Protein 5EO3 (pdb70)

B-factor: mean 53.27, std 21.24, range [18.16, 144.81]

CATH classification: 3.30.1330.30

Solvent-accessible surface area: 11044 Å² total; per-residue (Å²): 91,38,38,4,123,10,0,8,41,0,24,119,25,73,134,136,46,83,72,45,8,22,107,15,26,140,83,0,28,108,0,8,123,52,123,4,2,45,11,0,0,0,0,41,80,33,32,113,198,110,126,74,52,114,42,82,23,57,145,4,15,70,32,0,112,144,35,73,12,59,22,92,96,0,38,42,148,77,10,1,0,97,19,0,32,134,36,76,0,1,0,0,10,0,102,122,64,13,109,144,123,75,36,41,36,7,125,10,0,30,64,0,71,145,25,59,162,137,46,81,72,47,7,26,106,14,23,136,89,0,40,140,0,11,141,50,118,3,4,45,12,0,0,0,2,43,93,48,66,195,129,132,72,40,139,48,74,18,75,141,7,15,70,34,0,114,146,32,85,13,61,26,102,88,4,35,19,45,52,0,0,0,61,20,0,67,120,13,84,3,1,0,0,9,0,101,124,61,38,114,225

Structure (mmCIF, N/CA/C/O backbone):
data_5EO3
#
_entry.id   5EO3
#
_cell.length_a   78.822
_cell.length_b   78.822
_cell.length_c   197.456
_cell.angle_alpha   90.000
_cell.angle_beta   90.000
_cell.angle_gamma   120.000
#
_symmetry.space_group_name_H-M   'P 65 2 2'
#
loop_
_entity.id
_entity.type
_entit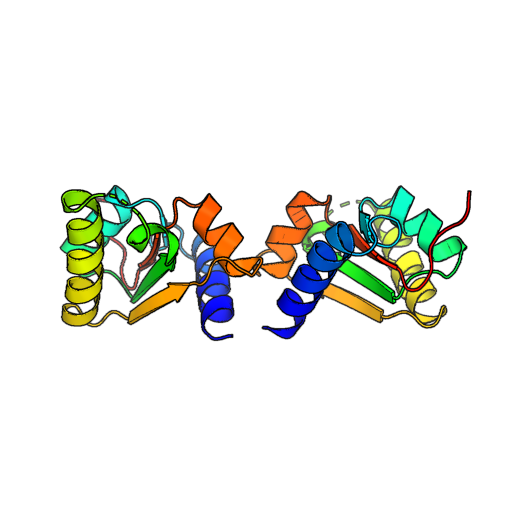y.pdbx_description
1 polymer 'Protein pelota homolog'
2 water water
#
loop_
_atom_site.group_PDB
_atom_site.id
_atom_site.type_symbol
_atom_site.label_atom_id
_atom_site.label_alt_id
_atom_site.label_comp_id
_atom_site.label_asym_id
_atom_site.label_entity_id
_atom_site.label_seq_id
_atom_site.pdbx_PDB_ins_code
_atom_site.Cartn_x
_atom_site.Cartn_y
_atom_site.Cartn_z
_atom_site.occupancy
_atom_site.B_iso_or_equiv
_atom_site.auth_seq_id
_atom_site.auth_comp_id
_atom_site.auth_asym_id
_atom_site.auth_atom_id
_atom_site.pdbx_PDB_model_num
ATOM 1 N N . ALA A 1 8 ? -44.000 11.587 -28.865 1.00 58.38 272 ALA A N 1
ATOM 2 C CA . ALA A 1 8 ? -44.429 12.902 -29.418 1.00 65.40 272 ALA A CA 1
ATOM 3 C C . ALA A 1 8 ? -44.002 14.033 -28.486 1.00 71.67 272 ALA A C 1
ATOM 4 O O . ALA A 1 8 ? -43.075 14.787 -28.813 1.00 57.77 272 ALA A O 1
ATOM 6 N N . GLY A 1 9 ? -44.731 14.173 -27.355 1.00 77.06 273 GLY A N 1
ATOM 7 C CA . GLY A 1 9 ? -44.266 14.913 -26.152 1.00 64.10 273 GLY A CA 1
ATOM 8 C C . GLY A 1 9 ? -43.065 14.241 -25.514 1.00 58.80 273 GLY A C 1
ATOM 9 O O . GLY A 1 9 ? -42.162 14.874 -24.975 1.00 51.94 273 GLY A O 1
ATOM 10 N N . GLU A 1 10 ? -43.086 12.926 -25.587 1.00 56.77 274 GLU A N 1
ATOM 11 C CA . GLU A 1 10 ? -42.031 12.096 -25.100 1.00 55.81 274 GLU A CA 1
ATOM 12 C C . GLU A 1 10 ? -40.720 12.456 -25.799 1.00 56.71 274 GLU A C 1
ATOM 13 O O . GLU A 1 10 ? -39.701 12.622 -25.144 1.00 53.52 274 GLU A O 1
ATOM 19 N N . VAL A 1 11 ? -40.752 12.597 -27.132 1.00 58.88 275 VAL A N 1
ATOM 20 C CA . VAL A 1 11 ? -39.509 12.794 -27.919 1.00 48.77 275 VAL A CA 1
ATOM 21 C C . VAL A 1 11 ? -39.070 14.272 -27.809 1.00 43.66 275 VAL A C 1
ATOM 22 O O . VAL A 1 11 ? -37.865 14.577 -27.753 1.00 37.00 275 VAL A O 1
ATOM 26 N N . LYS A 1 12 ? -40.033 15.170 -27.704 1.00 37.03 276 LYS A N 1
ATOM 27 C CA . LYS A 1 12 ? -39.722 16.544 -27.372 1.00 43.46 276 LYS A CA 1
ATOM 28 C C . LYS A 1 12 ? -38.989 16.648 -26.019 1.00 44.56 276 LYS A C 1
ATOM 29 O O . LYS A 1 12 ? -37.982 17.364 -25.916 1.00 41.59 276 LYS A O 1
ATOM 35 N N . ALA A 1 13 ? -39.425 15.893 -25.016 1.00 37.98 277 ALA A N 1
ATOM 36 C CA . ALA A 1 13 ? -38.805 15.999 -23.710 1.00 41.04 277 ALA A CA 1
ATOM 37 C C . ALA A 1 13 ? -37.404 15.459 -23.714 1.00 42.15 277 ALA A C 1
ATOM 38 O O . ALA A 1 13 ? -36.495 16.033 -23.135 1.00 42.83 277 ALA A O 1
ATOM 40 N N . LEU A 1 14 ? -37.220 14.340 -24.378 1.00 40.99 278 LEU A N 1
ATOM 41 C CA . LEU A 1 14 ? -35.910 13.706 -24.398 1.00 39.63 278 LEU A CA 1
ATOM 42 C C . LEU A 1 14 ? -34.944 14.542 -25.249 1.00 37.29 278 LEU A C 1
ATOM 43 O O . LEU A 1 14 ? -33.759 14.611 -24.947 1.00 38.32 278 LEU A O 1
ATOM 48 N N . ASP A 1 15 ? -35.463 15.196 -26.304 1.00 36.84 279 ASP A N 1
ATOM 49 C CA . ASP A 1 15 ? -34.647 16.139 -27.088 1.00 36.55 279 ASP A CA 1
ATOM 50 C C . ASP A 1 15 ? -34.156 17.223 -26.162 1.00 33.96 279 ASP A C 1
ATOM 51 O O . ASP A 1 15 ? -32.980 17.541 -26.138 1.00 32.81 279 ASP A O 1
ATOM 56 N N . ASP A 1 16 ? -35.078 17.766 -25.377 1.00 35.51 280 ASP A N 1
ATOM 57 C CA . ASP A 1 16 ? -34.767 18.842 -24.457 1.00 33.32 280 ASP A CA 1
ATOM 58 C C . ASP A 1 16 ? -33.765 18.407 -23.396 1.00 34.94 280 ASP A C 1
ATOM 59 O O . ASP A 1 16 ? -32.946 19.199 -22.938 1.00 32.52 280 ASP A O 1
ATOM 64 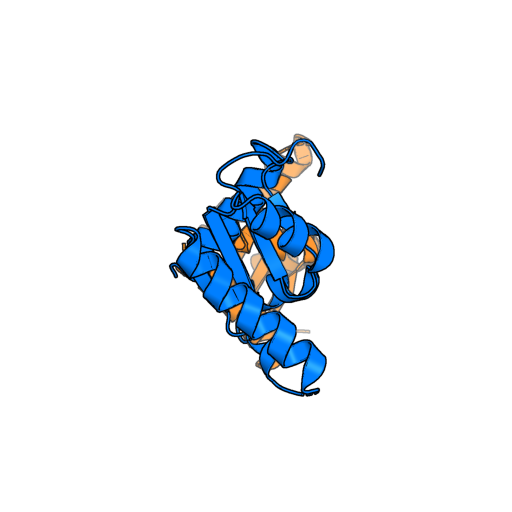N N . PHE A 1 17 ? -33.787 17.133 -23.047 1.00 32.82 281 PHE A N 1
ATOM 65 C CA . PHE A 1 17 ? -32.770 16.610 -22.120 1.00 33.03 281 PHE A CA 1
ATOM 66 C C . PHE A 1 17 ? -31.399 16.703 -22.727 1.00 29.39 281 PHE A C 1
ATOM 67 O O . PHE A 1 17 ? -30.492 17.124 -22.073 1.00 34.89 281 PHE A O 1
ATOM 75 N N . TYR A 1 18 ? -31.237 16.223 -23.959 1.00 34.47 282 TYR A N 1
ATOM 76 C CA . TYR A 1 18 ? -29.934 16.273 -24.635 1.00 33.57 282 TYR A CA 1
ATOM 77 C C . TYR A 1 18 ? -29.525 17.710 -24.891 1.00 32.56 282 TYR A C 1
ATOM 78 O O . TYR A 1 18 ? -28.364 18.067 -24.763 1.00 35.57 282 TYR A O 1
ATOM 87 N N . LYS A 1 19 ? -30.485 18.554 -25.215 1.00 31.23 283 LYS A N 1
ATOM 88 C CA . LYS A 1 19 ? -30.186 19.945 -25.331 1.00 32.67 283 LYS A CA 1
ATOM 89 C C . LYS A 1 19 ? -29.614 20.516 -24.019 1.00 32.65 283 LYS A C 1
ATOM 90 O O . LYS A 1 19 ? -28.667 21.315 -24.057 1.00 31.94 283 LYS A O 1
ATOM 96 N N . MET A 1 20 ? -30.179 20.092 -22.897 1.00 28.78 284 MET A N 1
ATOM 97 C CA . MET A 1 20 ? -29.789 20.629 -21.608 1.00 29.84 284 MET A CA 1
ATOM 98 C C . MET A 1 20 ? -28.379 20.224 -21.241 1.00 31.55 284 MET A C 1
ATOM 99 O O . MET A 1 20 ? -27.621 21.026 -20.653 1.00 30.98 284 MET A O 1
ATOM 104 N N . LEU A 1 21 ? -28.011 19.009 -21.615 1.00 33.16 285 LEU A N 1
ATOM 105 C CA . LEU A 1 21 ? -26.612 18.560 -21.477 1.00 34.08 285 LEU A CA 1
ATOM 106 C C . LEU A 1 21 ? -25.624 19.495 -22.167 1.00 34.07 285 LEU A C 1
ATOM 107 O O . LEU A 1 21 ? -24.495 19.649 -21.727 1.00 40.48 285 LEU A O 1
ATOM 112 N N . GLN A 1 22 ? -26.055 20.145 -23.225 1.00 33.47 286 GLN A N 1
ATOM 113 C CA . GLN A 1 22 ? -25.217 21.104 -23.884 1.00 37.26 286 GLN A CA 1
ATOM 114 C C . GLN A 1 22 ? -25.362 22.451 -23.215 1.00 33.76 286 GLN A C 1
ATOM 115 O O . GLN A 1 22 ? -24.356 23.070 -22.871 1.00 35.18 286 GLN A O 1
ATOM 121 N N . HIS A 1 23 ? -26.616 22.907 -23.063 1.00 28.13 287 HIS A N 1
ATOM 122 C CA . HIS A 1 23 ? -26.914 24.209 -22.514 1.00 30.22 287 HIS A CA 1
ATOM 123 C C . HIS A 1 23 ? -26.519 24.446 -21.023 1.00 31.48 287 HIS A C 1
ATOM 124 O O . HIS A 1 23 ? -25.932 25.445 -20.701 1.00 29.13 287 HIS A O 1
ATOM 131 N N . GLU A 1 24 ? -26.910 23.549 -20.137 1.00 30.57 288 GLU A N 1
ATOM 132 C CA . GLU A 1 24 ? -26.532 23.673 -18.765 1.00 29.02 288 GLU A CA 1
ATOM 133 C C . GLU A 1 24 ? -26.416 22.273 -18.180 1.00 28.36 288 GLU A C 1
ATOM 134 O O . GLU A 1 24 ? -27.375 21.716 -17.667 1.00 25.79 288 GLU A O 1
ATOM 140 N N . PRO A 1 25 ? -25.218 21.711 -18.230 1.00 30.30 289 PRO A N 1
ATOM 141 C CA . PRO A 1 25 ? -25.119 20.315 -17.849 1.00 30.18 289 PRO A CA 1
ATOM 142 C C . PRO A 1 25 ? -25.572 20.066 -16.405 1.00 28.28 289 PRO A C 1
ATOM 143 O O . PRO A 1 25 ? -26.079 19.017 -16.144 1.00 27.40 289 PRO A O 1
ATOM 147 N N . ASP A 1 26 ? -25.372 21.012 -15.485 1.00 29.09 290 ASP A N 1
ATOM 148 C CA . ASP A 1 26 ? -25.824 20.836 -14.099 1.00 29.09 290 ASP A CA 1
ATOM 149 C C . ASP A 1 26 ? -27.354 20.822 -13.939 1.00 29.92 290 ASP A C 1
ATOM 150 O O . ASP A 1 26 ? -27.838 20.693 -12.836 1.00 28.13 290 ASP A O 1
ATOM 155 N N . ARG A 1 27 ? -28.114 20.936 -15.042 1.00 29.55 291 ARG A N 1
ATOM 156 C CA . ARG A 1 27 ? -29.532 20.747 -14.959 1.00 29.05 291 ARG A CA 1
ATOM 157 C C . ARG A 1 27 ? -30.003 19.552 -15.764 1.00 32.76 291 ARG A C 1
ATOM 158 O O . ARG A 1 27 ? -31.169 19.462 -16.111 1.00 37.18 291 ARG A O 1
ATOM 166 N N . ALA A 1 28 ? -29.123 18.612 -16.036 1.00 33.43 292 ALA A N 1
ATOM 167 C CA . ALA A 1 28 ? -29.535 17.365 -16.674 1.00 33.73 292 ALA A CA 1
ATOM 168 C C . ALA A 1 28 ? -28.847 16.195 -16.012 1.00 32.51 292 ALA A C 1
ATOM 169 O O . ALA A 1 28 ? -27.658 16.096 -16.040 1.00 31.67 292 ALA A O 1
ATOM 171 N N . PHE A 1 29 ? -29.603 15.355 -15.349 1.00 34.96 293 PHE A N 1
ATOM 172 C CA . PHE A 1 29 ? -29.044 14.297 -14.553 1.00 36.67 293 PHE A CA 1
ATOM 173 C C . PHE A 1 29 ? -29.662 12.984 -15.048 1.00 34.32 293 PHE A C 1
ATOM 174 O O . PHE A 1 29 ? -30.798 12.963 -15.528 1.00 29.34 293 PHE A O 1
ATOM 182 N N . TYR A 1 30 ? -28.940 11.889 -14.906 1.00 35.57 294 TYR A N 1
ATOM 183 C CA . TYR A 1 30 ? -29.541 10.559 -15.061 1.00 40.05 294 TYR A CA 1
ATOM 184 C C . TYR A 1 30 ? -28.946 9.578 -14.093 1.00 39.73 294 TYR A C 1
ATOM 185 O O . TYR A 1 30 ? -27.893 9.801 -13.543 1.00 37.14 294 TYR A O 1
ATOM 194 N N . GLY A 1 31 ? -29.642 8.479 -13.872 1.00 42.78 295 GLY A N 1
ATOM 195 C CA . GLY A 1 31 ? -29.317 7.634 -12.719 1.00 43.23 295 GLY A CA 1
ATOM 196 C C . GLY A 1 31 ? -30.234 7.943 -11.581 1.00 44.01 295 GLY A C 1
ATOM 197 O O . GLY A 1 31 ? -30.575 9.117 -11.362 1.00 47.62 295 GLY A O 1
ATOM 198 N N . LEU A 1 32 ? -30.696 6.904 -10.890 1.00 45.51 296 LEU A N 1
ATOM 199 C CA . LEU A 1 32 ? -31.697 7.078 -9.817 1.00 48.49 296 LEU A CA 1
ATOM 200 C C . LEU A 1 32 ? -31.178 7.874 -8.605 1.00 48.16 296 LEU A C 1
ATOM 201 O O . LEU A 1 32 ? -31.911 8.645 -8.016 1.00 56.14 296 LEU A O 1
ATOM 206 N N . LYS A 1 33 ? -29.935 7.670 -8.216 1.00 49.36 297 LYS A N 1
ATOM 207 C CA . LYS A 1 33 ? -29.369 8.407 -7.084 1.00 53.31 297 LYS A CA 1
ATOM 208 C C . LYS A 1 33 ? -29.265 9.888 -7.365 1.00 50.32 297 LYS A C 1
ATOM 209 O O . LYS A 1 33 ? -29.534 10.671 -6.470 1.00 44.30 297 LYS A O 1
ATOM 215 N N . GLN A 1 34 ? -28.837 10.265 -8.577 1.00 46.48 298 GLN A N 1
ATOM 216 C CA . GLN A 1 34 ? -28.743 11.666 -8.951 1.00 46.42 298 GLN A CA 1
ATOM 217 C C . GLN A 1 34 ? -30.107 12.286 -9.020 1.00 40.66 298 GLN A C 1
ATOM 218 O O . GLN A 1 34 ? -30.346 13.381 -8.516 1.00 45.25 298 GLN A O 1
ATOM 224 N N . VAL A 1 35 ? -31.027 11.563 -9.606 1.00 35.80 299 VAL A N 1
ATOM 225 C CA . VAL A 1 35 ? -32.357 12.090 -9.796 1.00 36.90 299 VAL A CA 1
ATOM 226 C C . VAL A 1 35 ? -33.084 12.195 -8.463 1.00 39.47 299 VAL A C 1
ATOM 227 O O . VAL A 1 35 ? -33.939 13.062 -8.261 1.00 39.80 299 VAL A O 1
ATOM 231 N N . GLU A 1 36 ? -32.752 11.318 -7.539 1.00 45.01 300 GLU A N 1
ATOM 232 C CA . GLU A 1 36 ? -33.387 11.391 -6.226 1.00 44.18 300 GLU A CA 1
ATOM 233 C C . GLU A 1 36 ? -32.857 12.532 -5.432 1.00 35.67 300 GLU A C 1
ATOM 234 O O . GLU A 1 36 ? -33.583 13.247 -4.791 1.00 37.24 300 GLU A O 1
ATOM 240 N N . LYS A 1 37 ? -31.576 12.764 -5.529 1.00 35.28 301 LYS A N 1
ATOM 241 C CA . LYS A 1 37 ? -31.012 13.940 -4.911 1.00 42.16 301 LYS A CA 1
ATOM 242 C C . LYS A 1 37 ? -31.618 15.258 -5.450 1.00 44.24 301 LYS A C 1
ATOM 243 O O . LYS A 1 37 ? -31.840 16.193 -4.702 1.00 47.32 301 LYS A O 1
ATOM 249 N N . ALA A 1 38 ? -31.838 15.335 -6.763 1.00 38.59 302 ALA A N 1
ATOM 250 C CA . ALA A 1 38 ? -32.446 16.481 -7.350 1.00 35.18 302 ALA A CA 1
ATOM 251 C C . ALA A 1 38 ? -33.900 16.666 -6.879 1.00 34.92 302 ALA A C 1
ATOM 252 O O . ALA A 1 38 ? -34.343 17.798 -6.662 1.00 34.40 302 ALA A O 1
ATOM 254 N N . ASN A 1 39 ? -34.642 15.584 -6.739 1.00 31.00 303 ASN A N 1
ATOM 255 C CA . ASN A 1 39 ? -35.984 15.715 -6.218 1.00 39.30 303 ASN A CA 1
ATOM 256 C C . ASN A 1 39 ? -36.044 16.136 -4.713 1.00 41.54 303 ASN A C 1
ATOM 257 O O . ASN A 1 39 ? -36.935 16.864 -4.300 1.00 41.20 303 ASN A O 1
ATOM 262 N N . GLU A 1 40 ? -35.093 15.685 -3.924 1.00 43.82 304 GLU A N 1
ATOM 263 C CA . GLU A 1 40 ? -34.980 16.127 -2.540 1.00 46.21 304 GLU A CA 1
ATOM 264 C C . GLU A 1 40 ? -34.831 17.622 -2.486 1.00 36.80 304 GLU A C 1
ATOM 265 O O . GLU A 1 40 ? -35.414 18.283 -1.647 1.00 34.66 304 GLU A O 1
ATOM 271 N N . ALA A 1 41 ? -34.110 18.188 -3.438 1.00 34.07 305 ALA A N 1
ATOM 272 C CA . ALA A 1 41 ? -34.020 19.645 -3.509 1.00 34.40 305 ALA A CA 1
ATOM 273 C C . ALA A 1 41 ? -35.238 20.283 -4.180 1.00 34.64 305 ALA A C 1
ATOM 274 O O . ALA A 1 41 ? -35.238 21.493 -4.389 1.00 33.77 305 ALA A O 1
ATOM 276 N N . MET A 1 42 ? -36.228 19.471 -4.559 1.00 34.57 306 MET A N 1
ATOM 277 C CA . MET A 1 42 ? -37.365 19.969 -5.283 1.00 38.54 306 MET A CA 1
ATOM 278 C C . MET A 1 42 ? -36.966 20.693 -6.604 1.00 32.98 306 MET A C 1
ATOM 279 O O . MET A 1 42 ? -37.629 21.601 -7.040 1.00 30.70 306 MET A O 1
ATOM 284 N N . ALA A 1 43 ? -35.882 20.269 -7.231 1.00 30.54 307 ALA A N 1
ATOM 285 C CA . ALA A 1 43 ? -35.315 21.008 -8.351 1.00 32.49 307 ALA A CA 1
ATOM 286 C C . ALA A 1 43 ? -35.809 20.566 -9.754 1.00 31.03 307 ALA A C 1
ATOM 287 O O . ALA A 1 43 ? -35.442 21.172 -10.750 1.00 39.00 307 ALA A O 1
ATOM 289 N N . ILE A 1 44 ? -36.649 19.557 -9.813 1.00 30.43 308 ILE A N 1
ATOM 290 C CA . ILE A 1 44 ? -36.982 18.878 -11.054 1.00 31.29 308 ILE A CA 1
ATOM 291 C C . ILE A 1 44 ? -38.015 19.585 -11.919 1.00 29.90 308 ILE A C 1
ATOM 292 O O . ILE A 1 44 ? -39.056 19.965 -11.466 1.00 30.19 308 ILE A O 1
ATOM 297 N N . ASP A 1 45 ? -37.709 19.699 -13.195 1.00 31.72 309 ASP A N 1
ATOM 298 C CA . ASP A 1 45 ? -38.641 20.226 -14.193 1.00 31.05 309 ASP A CA 1
ATOM 299 C C . ASP A 1 45 ? -39.425 19.057 -14.763 1.00 30.60 309 ASP A C 1
ATOM 300 O O . ASP A 1 45 ? -40.624 18.971 -14.596 1.00 31.65 309 ASP A O 1
ATOM 305 N N . THR A 1 46 ? -38.717 18.099 -15.338 1.00 32.44 310 THR A N 1
ATOM 306 C CA . THR A 1 46 ? -39.335 16.883 -15.833 1.00 32.02 310 THR A CA 1
ATOM 307 C C . THR A 1 46 ? -38.581 15.640 -15.465 1.00 31.41 310 THR A C 1
ATOM 308 O O . THR A 1 46 ? -37.367 15.568 -15.617 1.00 32.18 310 THR A O 1
ATOM 312 N N . LEU A 1 47 ? -39.329 14.640 -15.036 1.00 31.68 311 LEU A N 1
ATOM 313 C CA . LEU A 1 47 ? -38.773 13.347 -14.783 1.00 35.61 311 LEU A CA 1
ATOM 314 C C . LEU A 1 47 ? -39.061 12.474 -15.967 1.00 35.52 311 LEU A C 1
ATOM 315 O O . LEU A 1 47 ? -40.171 12.502 -16.508 1.00 35.51 311 LEU A O 1
ATOM 320 N N . LEU A 1 48 ? -38.049 11.737 -16.389 1.00 36.89 312 LEU A N 1
ATOM 321 C CA . LEU A 1 48 ? -38.163 10.929 -17.572 1.00 37.39 312 LEU A CA 1
ATOM 322 C C . LEU A 1 48 ? -37.889 9.540 -17.125 1.00 38.83 312 LEU A C 1
ATOM 323 O O . LEU A 1 48 ? -36.782 9.244 -16.684 1.00 36.92 312 LEU A O 1
ATOM 328 N N . ILE A 1 49 ? -38.903 8.689 -17.201 1.00 40.35 313 ILE A N 1
ATOM 329 C CA . ILE A 1 49 ? -38.766 7.350 -16.675 1.00 45.56 313 ILE A CA 1
ATOM 330 C C . ILE A 1 49 ? -39.285 6.283 -17.631 1.00 43.92 313 ILE A C 1
ATOM 331 O O . ILE A 1 49 ? -40.355 6.435 -18.239 1.00 41.27 313 ILE A O 1
ATOM 336 N N . SER A 1 50 ? -38.515 5.208 -17.803 1.00 45.48 314 SER A N 1
ATOM 337 C CA . SER A 1 50 ? -38.916 4.079 -18.672 1.00 47.66 314 SER A CA 1
ATOM 338 C C . SER A 1 50 ? -39.934 3.234 -17.950 1.00 47.90 314 SER A C 1
ATOM 339 O O . SER A 1 50 ? -39.742 2.982 -16.769 1.00 47.14 314 SER A O 1
ATOM 342 N N . ASP A 1 51 ? -41.024 2.811 -18.610 1.00 54.97 315 ASP A N 1
ATOM 343 C CA . ASP A 1 51 ? -41.994 1.892 -17.942 1.00 57.87 315 ASP A CA 1
ATOM 344 C C . ASP A 1 51 ? -41.462 0.510 -17.688 1.00 57.55 315 ASP A C 1
ATOM 345 O O . ASP A 1 51 ? -42.057 -0.186 -16.898 1.00 61.91 315 ASP A O 1
ATOM 350 N N . GLU A 1 52 ? -40.333 0.133 -18.302 1.00 59.79 316 GLU A N 1
ATOM 351 C CA . GLU A 1 52 ? -39.599 -1.092 -17.913 1.00 65.12 316 GLU A CA 1
ATOM 352 C C . GLU A 1 52 ? -39.307 -1.121 -16.397 1.00 68.15 316 GLU A C 1
ATOM 353 O O . GLU A 1 52 ? -39.346 -2.167 -15.769 1.00 72.41 316 GLU A O 1
ATOM 359 N N . LEU A 1 53 ? -39.040 0.033 -15.800 1.00 73.16 317 LEU A N 1
ATOM 360 C CA . LEU A 1 53 ? -38.606 0.048 -14.414 1.00 75.02 317 LEU A CA 1
ATOM 361 C C . LEU A 1 53 ? -39.741 -0.327 -13.464 1.00 72.42 317 LEU A C 1
ATOM 362 O O . LEU A 1 53 ? -39.494 -0.630 -12.308 1.00 75.46 317 LEU A O 1
ATOM 367 N N . PHE A 1 54 ? -40.978 -0.302 -13.940 1.00 74.12 318 PHE A N 1
ATOM 368 C CA . PHE A 1 54 ? -42.103 -0.772 -13.134 1.00 82.07 318 PHE A CA 1
ATOM 369 C C . PHE A 1 54 ? -42.493 -2.224 -13.426 1.00 88.39 318 PHE A C 1
ATOM 370 O O . PHE A 1 54 ? -43.445 -2.743 -12.837 1.00 87.14 318 PHE A O 1
ATOM 378 N N . ARG A 1 55 ? -41.786 -2.883 -14.331 1.00 95.32 319 ARG A N 1
ATOM 379 C CA . ARG A 1 55 ? -42.353 -4.097 -14.903 1.00 100.82 319 ARG A CA 1
ATOM 380 C C . ARG A 1 55 ? -42.174 -5.294 -14.002 1.00 106.64 319 ARG A C 1
ATOM 381 O O . ARG A 1 55 ? -43.158 -5.947 -13.646 1.00 119.75 319 ARG A O 1
ATOM 389 N N . HIS A 1 56 ? -40.932 -5.596 -13.642 1.00 104.45 320 HIS A N 1
ATOM 390 C CA . HIS A 1 56 ? -40.671 -6.804 -12.868 1.00 108.76 320 HIS A CA 1
ATOM 391 C C . HIS A 1 56 ? -39.479 -6.614 -11.973 1.00 93.01 320 HIS A C 1
ATOM 392 O O . HIS A 1 56 ? -38.714 -7.536 -11.793 1.00 87.41 320 HIS A O 1
ATOM 399 N N . ASP A 1 58 ? -39.856 -6.474 -8.311 1.00 82.41 322 ASP A N 1
ATOM 400 C CA . ASP A 1 58 ? -39.218 -6.314 -7.015 1.00 87.65 322 ASP A CA 1
ATOM 401 C C . ASP A 1 58 ? -39.880 -5.164 -6.260 1.00 89.34 322 ASP A C 1
ATOM 402 O O . ASP A 1 58 ? -39.776 -4.008 -6.658 1.00 103.75 322 ASP A O 1
ATOM 407 N N . VAL A 1 59 ? -40.535 -5.499 -5.159 1.00 80.31 323 VAL A N 1
ATOM 408 C CA . VAL A 1 59 ? -41.440 -4.576 -4.520 1.00 80.33 323 VAL A CA 1
ATOM 409 C C . VAL A 1 59 ? -40.745 -3.314 -4.016 1.00 81.23 323 VAL A C 1
ATOM 410 O O . VAL A 1 59 ? -41.220 -2.206 -4.260 1.00 83.03 323 VAL A O 1
ATOM 414 N N . ALA A 1 60 ? -39.626 -3.479 -3.321 1.00 73.76 324 ALA A N 1
ATOM 415 C CA . ALA A 1 60 ? -38.916 -2.334 -2.745 1.00 73.11 324 ALA A CA 1
ATOM 416 C C . ALA A 1 60 ? -38.505 -1.331 -3.808 1.00 71.72 324 ALA A C 1
ATOM 417 O O . ALA A 1 60 ? -38.756 -0.132 -3.697 1.00 67.57 324 ALA A O 1
ATOM 419 N N . THR A 1 61 ? -37.855 -1.850 -4.836 1.00 73.06 325 THR A N 1
ATOM 420 C CA . THR A 1 61 ? -37.356 -1.005 -5.898 1.00 77.86 325 THR A CA 1
ATOM 421 C C . THR A 1 61 ? -38.529 -0.326 -6.668 1.00 70.41 325 THR A C 1
ATOM 422 O O . THR A 1 61 ? -38.470 0.872 -6.995 1.00 76.01 325 THR A O 1
ATOM 426 N N . ARG A 1 62 ? -39.600 -1.074 -6.898 1.00 60.00 326 ARG A N 1
ATOM 427 C CA . ARG A 1 62 ? -40.741 -0.531 -7.596 1.00 60.27 326 ARG A CA 1
ATOM 428 C C . ARG A 1 62 ? -41.392 0.580 -6.759 1.00 66.20 326 ARG A C 1
ATOM 429 O O . ARG A 1 62 ? -41.873 1.595 -7.278 1.00 75.66 326 ARG A O 1
ATOM 437 N N . SER A 1 63 ? -41.400 0.390 -5.453 1.00 63.90 327 SER A N 1
ATOM 438 C CA . SER A 1 63 ? -41.977 1.362 -4.550 1.00 57.65 327 SER A CA 1
ATOM 439 C C . SER A 1 63 ? -41.164 2.647 -4.585 1.00 48.71 327 SER A C 1
ATOM 440 O O . SER A 1 63 ? -41.721 3.746 -4.486 1.00 49.94 327 SER A O 1
ATOM 443 N N . ARG A 1 64 ? -39.849 2.486 -4.677 1.00 43.38 328 ARG A N 1
ATOM 444 C CA . ARG A 1 64 ? -38.938 3.631 -4.725 1.00 52.20 328 ARG A CA 1
ATOM 445 C C . ARG A 1 64 ? -39.283 4.445 -5.965 1.00 55.50 328 ARG A C 1
ATOM 446 O O . ARG A 1 64 ? -39.349 5.652 -5.884 1.00 53.13 328 ARG A O 1
ATOM 454 N N . TYR A 1 65 ? -39.516 3.760 -7.095 1.00 53.73 329 TYR A N 1
ATOM 455 C CA . TYR A 1 65 ? -39.881 4.427 -8.313 1.00 52.95 329 TYR A CA 1
ATOM 456 C C . TYR A 1 65 ? -41.234 5.123 -8.218 1.00 55.55 329 TYR A C 1
ATOM 457 O O . TYR A 1 65 ? -41.386 6.243 -8.737 1.00 49.56 329 TYR A O 1
ATOM 466 N N . VAL A 1 66 ? -42.211 4.515 -7.549 1.00 50.72 330 VAL A N 1
ATOM 467 C CA . VAL A 1 66 ? -43.546 5.125 -7.439 1.00 46.73 330 VAL A CA 1
ATOM 468 C C . VAL A 1 66 ? -43.553 6.315 -6.491 1.00 50.86 330 VAL A C 1
ATOM 469 O O . VAL A 1 66 ? -44.279 7.293 -6.695 1.00 63.00 330 VAL A O 1
ATOM 473 N N . ARG A 1 67 ? -42.755 6.250 -5.443 1.00 50.58 331 ARG A N 1
ATOM 474 C CA . ARG A 1 67 ? -42.629 7.387 -4.528 1.00 54.78 331 ARG A CA 1
ATOM 475 C C . ARG A 1 67 ? -42.059 8.586 -5.254 1.00 51.57 331 ARG A C 1
ATOM 476 O O . ARG A 1 67 ? -42.570 9.704 -5.125 1.00 50.31 331 ARG A O 1
ATOM 484 N N . LEU A 1 68 ? -41.009 8.324 -6.034 1.00 44.45 332 LEU A N 1
ATOM 485 C CA . LEU A 1 68 ? -40.362 9.333 -6.842 1.00 44.69 332 LEU A CA 1
ATOM 486 C C . LEU A 1 68 ? -41.358 10.002 -7.808 1.00 46.74 332 LEU A C 1
ATOM 487 O O . LEU A 1 68 ? -41.438 11.230 -7.879 1.00 42.14 332 LEU A O 1
ATOM 492 N N . VAL A 1 69 ? -42.161 9.197 -8.493 1.00 44.21 333 VAL A N 1
ATOM 493 C CA . VAL A 1 69 ? -43.141 9.748 -9.422 1.00 45.13 333 VAL A CA 1
ATOM 494 C C . VAL A 1 69 ? -44.127 10.660 -8.725 1.00 48.85 333 VAL A C 1
ATOM 495 O O . VAL A 1 69 ? -44.417 11.769 -9.211 1.00 53.42 333 VAL A O 1
ATOM 499 N N . ASP A 1 70 ? -44.665 10.206 -7.595 1.00 49.84 334 ASP A N 1
ATOM 500 C CA . ASP A 1 70 ? -45.655 11.024 -6.855 1.00 50.33 334 ASP A CA 1
ATOM 501 C C . ASP A 1 70 ? -45.014 12.252 -6.271 1.00 41.35 334 ASP A C 1
ATOM 502 O O . ASP A 1 70 ? -45.604 13.317 -6.268 1.00 40.29 334 ASP A O 1
ATOM 507 N N . SER A 1 71 ? -43.805 12.095 -5.761 1.00 41.17 335 SER A N 1
ATOM 508 C CA . SER A 1 71 ? -43.124 13.189 -5.106 1.00 43.77 335 SER A CA 1
ATOM 509 C C . SER A 1 71 ? -42.782 14.309 -6.109 1.00 45.70 335 SER A C 1
ATOM 510 O O . SER A 1 71 ? -42.977 15.492 -5.824 1.00 40.31 335 SER A O 1
ATOM 513 N N . VAL A 1 72 ? -42.336 13.920 -7.297 1.00 40.80 336 VAL A N 1
ATOM 514 C CA . VAL A 1 72 ? -42.067 14.888 -8.344 1.00 39.42 336 VAL A CA 1
ATOM 515 C C . VAL A 1 72 ? -43.305 15.690 -8.700 1.00 40.69 336 VAL A C 1
ATOM 516 O O . VAL A 1 72 ? -43.200 16.866 -9.002 1.00 47.63 336 VAL A O 1
ATOM 520 N N . LYS A 1 73 ? -44.479 15.072 -8.710 1.00 47.91 337 LYS A N 1
ATOM 521 C CA . LYS A 1 73 ? -45.697 15.832 -9.001 1.00 49.86 337 LYS A CA 1
ATOM 522 C C . LYS A 1 73 ? -46.044 16.775 -7.870 1.00 49.33 337 LYS A C 1
ATOM 523 O O . LYS A 1 73 ? -46.499 17.886 -8.100 1.00 53.58 337 LYS A O 1
ATOM 529 N N . GLU A 1 74 ? -45.790 16.326 -6.646 1.00 54.05 338 GLU A N 1
ATOM 530 C CA . GLU A 1 74 ? -46.023 17.127 -5.451 1.00 56.54 338 GLU A CA 1
ATOM 531 C C . GLU A 1 74 ? -45.116 18.357 -5.459 1.00 50.90 338 GLU A C 1
ATOM 532 O O . GLU A 1 74 ? -45.472 19.378 -4.919 1.00 54.00 338 GLU A O 1
ATOM 538 N N . ASN A 1 75 ? -43.923 18.213 -6.036 1.00 46.16 339 ASN A N 1
ATOM 539 C CA . ASN A 1 75 ? -42.956 19.307 -6.199 1.00 44.68 339 ASN A CA 1
ATOM 540 C C . ASN A 1 75 ? -43.054 20.182 -7.490 1.00 43.92 339 ASN A C 1
ATOM 541 O O . ASN A 1 75 ? -42.083 20.817 -7.900 1.00 42.04 339 ASN A O 1
ATOM 546 N N . ALA A 1 76 ? -44.224 20.185 -8.115 1.00 42.55 340 ALA A N 1
ATOM 547 C CA . ALA A 1 76 ? -44.537 20.956 -9.327 1.00 40.79 340 ALA A CA 1
ATOM 548 C C . ALA A 1 76 ? -43.637 20.568 -10.515 1.00 40.49 340 ALA A C 1
ATOM 549 O O . ALA A 1 76 ? -43.097 21.421 -11.200 1.00 32.71 340 ALA A O 1
ATOM 551 N N . GLY A 1 77 ? -43.432 19.260 -10.645 1.00 37.11 341 GLY A N 1
ATOM 552 C CA . GLY A 1 77 ? -42.702 18.693 -11.705 1.00 35.54 341 GLY A CA 1
ATOM 553 C C . GLY A 1 77 ? -43.657 17.898 -12.556 1.00 40.75 341 GLY A C 1
ATOM 554 O O . GLY A 1 77 ? -44.813 17.695 -12.200 1.00 45.94 341 GLY A O 1
ATOM 555 N N . THR A 1 78 ? -43.167 17.468 -13.698 1.00 39.65 342 THR A N 1
ATOM 556 C CA . THR A 1 78 ? -43.948 16.688 -14.600 1.00 38.63 342 THR A CA 1
ATOM 557 C C . THR A 1 78 ? -43.230 15.382 -14.782 1.00 36.90 342 THR A C 1
ATOM 558 O O . THR A 1 78 ? -42.007 15.351 -14.813 1.00 33.01 342 THR A O 1
ATOM 562 N N . VAL A 1 79 ? -43.999 14.308 -14.894 1.00 38.95 343 VAL A N 1
ATOM 563 C CA . VAL A 1 79 ? -43.432 12.979 -15.129 1.00 41.07 343 VAL A CA 1
ATOM 564 C C . VAL A 1 79 ? -43.877 12.460 -16.468 1.00 41.52 343 VAL A C 1
ATOM 565 O O . VAL A 1 79 ? -45.033 12.596 -16.826 1.00 44.43 343 VAL A O 1
ATOM 569 N N . ARG A 1 80 ? -42.940 11.924 -17.224 1.00 39.02 344 ARG A N 1
ATOM 570 C CA . ARG A 1 80 ? -43.231 11.339 -18.509 1.00 41.47 344 ARG A CA 1
ATOM 571 C C . ARG A 1 80 ? -42.720 9.903 -18.520 1.00 46.88 344 ARG A C 1
ATOM 572 O O . ARG A 1 80 ? -41.517 9.636 -18.239 1.00 41.89 344 ARG A O 1
ATOM 580 N N . ILE A 1 81 ? -43.659 8.996 -18.794 1.00 49.50 345 ILE A N 1
ATOM 581 C CA . ILE A 1 81 ? -43.405 7.571 -18.728 1.00 52.14 345 ILE A CA 1
ATOM 582 C C . ILE A 1 81 ? -43.277 7.056 -20.138 1.00 50.55 345 ILE A C 1
ATOM 583 O O . ILE A 1 81 ? -44.144 7.262 -20.997 1.00 62.43 345 ILE A O 1
ATOM 588 N N . PHE A 1 82 ? -42.160 6.422 -20.392 1.00 46.73 346 PHE A N 1
ATOM 589 C CA . PHE A 1 82 ? -41.793 6.101 -21.752 1.00 53.61 346 PHE A CA 1
ATOM 590 C C . PHE A 1 82 ? -42.026 4.617 -21.976 1.00 53.29 346 PHE A C 1
ATOM 591 O O . PHE A 1 82 ? -41.588 3.784 -21.182 1.00 52.59 346 PHE A O 1
ATOM 599 N N . SER A 1 83 ? -42.691 4.302 -23.066 1.00 58.52 347 SER A N 1
ATOM 600 C CA . SER A 1 83 ? -42.703 2.941 -23.586 1.00 64.00 347 SER A CA 1
ATOM 601 C C . SER A 1 83 ? -41.260 2.639 -24.004 1.00 61.52 347 SER A C 1
ATOM 602 O O . SER A 1 83 ? -40.459 3.546 -24.173 1.00 64.83 347 SER A O 1
ATOM 605 N N . SER A 1 84 ? -40.937 1.378 -24.217 1.00 66.50 348 SER A N 1
ATOM 606 C CA . SER A 1 84 ? -39.621 1.029 -24.710 1.00 75.42 348 SER A CA 1
ATOM 607 C C . SER A 1 84 ? -39.735 0.416 -26.098 1.00 71.79 348 SER A C 1
ATOM 608 O O . SER A 1 84 ? -38.830 -0.249 -26.522 1.00 65.10 348 SER A O 1
ATOM 611 N N . LEU A 1 85 ? -40.784 0.735 -26.852 1.00 69.83 349 LEU A N 1
ATOM 612 C CA . LEU A 1 85 ? -40.939 0.168 -28.181 1.00 84.55 349 LEU A CA 1
ATOM 613 C C . LEU A 1 85 ? -40.585 1.177 -29.299 1.00 87.05 349 LEU A C 1
ATOM 614 O O . LEU A 1 85 ? -40.951 0.975 -30.461 1.00 82.99 349 LEU A O 1
ATOM 619 N N . HIS A 1 86 ? -39.903 2.267 -28.939 1.00 81.58 350 HIS A N 1
ATOM 620 C CA . HIS A 1 86 ? -39.265 3.149 -29.918 1.00 73.24 350 HIS A CA 1
ATOM 621 C C . HIS A 1 86 ? -37.810 3.441 -29.569 1.00 64.03 350 HIS A C 1
ATOM 622 O O . HIS A 1 86 ? -37.320 3.056 -28.489 1.00 60.90 350 HIS A O 1
ATOM 629 N N . VAL A 1 87 ? -37.125 4.138 -30.478 1.00 51.97 351 VAL A N 1
ATOM 630 C CA . VAL A 1 87 ? -35.746 4.536 -30.231 1.00 50.47 351 VAL A CA 1
ATOM 631 C C . VAL A 1 87 ? -35.656 5.460 -28.988 1.00 42.20 351 VAL A C 1
ATOM 632 O O . VAL A 1 87 ? -34.680 5.355 -28.224 1.00 38.92 351 VAL A O 1
ATOM 636 N N . SER A 1 88 ? -36.669 6.307 -28.785 1.00 39.40 352 SER A N 1
ATOM 637 C CA . SER A 1 88 ? -36.707 7.248 -27.661 1.00 45.47 352 SER A CA 1
ATOM 638 C C . SER A 1 88 ? -36.611 6.525 -26.339 1.00 44.32 352 SER A C 1
ATOM 639 O O . SER A 1 88 ? -35.706 6.759 -25.551 1.00 45.35 352 SER A O 1
ATOM 642 N N . GLY A 1 89 ? -37.526 5.604 -26.117 1.00 50.33 353 GLY A N 1
ATOM 643 C CA . GLY A 1 89 ? -37.475 4.781 -24.903 1.00 50.75 353 GLY A CA 1
ATOM 644 C C . GLY A 1 89 ? -36.256 3.879 -24.789 1.00 46.96 353 GLY A C 1
ATOM 645 O O . GLY A 1 89 ? -35.716 3.640 -23.699 1.00 51.57 353 GLY A O 1
ATOM 646 N N . GLU A 1 90 ? -35.799 3.372 -25.911 1.00 45.30 354 GLU A N 1
ATOM 647 C CA . GLU A 1 90 ? -34.604 2.559 -25.877 1.00 52.35 354 GLU A CA 1
ATOM 648 C C . GLU A 1 90 ? -33.427 3.368 -25.380 1.00 46.58 354 GLU A C 1
ATOM 649 O O . GLU A 1 90 ? -32.561 2.869 -24.677 1.00 50.15 354 GLU A O 1
ATOM 655 N N . GLN A 1 91 ? -33.360 4.617 -25.824 1.00 44.55 355 GLN A N 1
ATOM 656 C CA . GLN A 1 91 ? -32.265 5.525 -25.428 1.00 42.53 355 GLN A CA 1
ATOM 657 C C . GLN A 1 91 ? -32.313 5.905 -23.948 1.00 41.54 355 GLN A C 1
ATOM 658 O O . GLN A 1 91 ? -31.300 5.864 -23.258 1.00 38.27 355 GLN A O 1
ATOM 664 N N . LEU A 1 92 ? -33.498 6.222 -23.455 1.00 38.45 356 LEU A N 1
ATOM 665 C CA . LEU A 1 92 ? -33.663 6.480 -22.038 1.00 40.98 356 LEU A CA 1
ATOM 666 C C . LEU A 1 92 ? -33.187 5.276 -21.285 1.00 48.05 356 LEU A C 1
ATOM 667 O O . LEU A 1 92 ? -32.564 5.416 -20.221 1.00 45.79 356 LEU A O 1
ATOM 672 N N . SER A 1 93 ? -33.503 4.086 -21.820 1.00 47.97 357 SER A N 1
ATOM 673 C CA . SER A 1 93 ? -33.078 2.842 -21.156 1.00 51.50 357 SER A CA 1
ATOM 674 C C . SER A 1 93 ? -31.615 2.650 -21.097 1.00 46.85 357 SER A C 1
ATOM 675 O O . SER A 1 93 ? -31.138 1.973 -20.228 1.00 52.55 357 SER A O 1
ATOM 678 N N . GLN A 1 94 ? -30.899 3.257 -22.018 1.00 54.01 358 GLN A N 1
ATOM 679 C CA . GLN A 1 94 ? -29.452 3.205 -22.000 1.00 59.63 358 GLN A CA 1
ATOM 680 C C . GLN A 1 94 ? -28.933 4.169 -20.969 1.00 53.25 358 GLN A C 1
ATOM 681 O O . GLN A 1 94 ? -27.767 4.110 -20.640 1.00 53.47 358 GLN A O 1
ATOM 687 N N . LEU A 1 95 ? -29.770 5.092 -20.484 1.00 49.80 359 LEU A N 1
ATOM 688 C CA . LEU A 1 95 ? -29.315 6.025 -19.461 1.00 53.45 359 LEU A CA 1
ATOM 689 C C . LEU A 1 95 ? -29.786 5.568 -18.088 1.00 45.35 359 LEU A C 1
ATOM 690 O O . LEU A 1 95 ? -29.982 6.381 -17.189 1.00 50.09 359 LEU A O 1
ATOM 695 N N . THR A 1 96 ? -30.011 4.268 -17.973 1.00 39.27 360 THR A N 1
ATOM 696 C CA . THR A 1 96 ? -30.431 3.586 -16.752 1.00 38.26 360 THR A CA 1
ATOM 697 C C . THR A 1 96 ? -31.935 3.669 -16.541 1.00 37.72 360 THR A C 1
ATOM 698 O O . THR A 1 96 ? -32.427 3.256 -15.525 1.00 40.48 360 THR A O 1
ATOM 702 N N . GLY A 1 97 ? -32.676 4.206 -17.489 1.00 38.02 361 GLY A N 1
ATOM 703 C CA . GLY A 1 97 ? -34.139 4.181 -17.361 1.00 36.51 361 GLY A CA 1
ATOM 704 C C . GLY A 1 97 ? -34.690 5.382 -16.641 1.00 38.16 361 GLY A C 1
ATOM 705 O O . GLY A 1 97 ? -35.898 5.561 -16.641 1.00 42.81 361 GLY A O 1
ATOM 706 N N . VAL A 1 98 ? -33.834 6.196 -16.014 1.00 37.55 362 VAL A N 1
ATOM 707 C CA . VAL A 1 98 ? -34.307 7.390 -15.320 1.00 39.25 362 VAL A CA 1
ATOM 708 C C . VAL A 1 98 ? -33.424 8.555 -15.598 1.00 30.06 362 VAL A C 1
ATOM 709 O O . VAL A 1 98 ? -32.200 8.487 -15.414 1.00 28.69 362 VAL A O 1
ATOM 713 N N . ALA A 1 99 ? -34.051 9.661 -15.903 1.00 29.43 363 ALA A N 1
ATOM 714 C CA . ALA A 1 99 ? -33.315 10.925 -16.084 1.00 33.30 363 ALA A CA 1
ATOM 715 C C . ALA A 1 99 ? -34.196 12.092 -15.700 1.00 29.73 363 ALA A C 1
ATOM 716 O O . ALA A 1 99 ? -35.420 11.929 -15.598 1.00 35.00 363 ALA A O 1
ATOM 718 N N . ALA A 1 100 ? -33.611 13.252 -15.526 1.00 25.15 364 ALA A N 1
ATOM 719 C CA . ALA A 1 100 ? -34.417 14.418 -15.226 1.00 27.24 364 ALA A CA 1
ATOM 720 C C . ALA A 1 100 ? -33.815 15.661 -15.808 1.00 30.48 364 ALA A C 1
ATOM 721 O O . ALA A 1 100 ? -32.593 15.800 -15.889 1.00 31.92 364 ALA A O 1
ATOM 723 N N . ILE A 1 101 ? -34.690 16.524 -16.275 1.00 30.29 365 ILE A N 1
ATOM 724 C CA . ILE A 1 101 ? -34.331 17.855 -16.584 1.00 32.99 365 ILE A CA 1
ATOM 725 C C . ILE A 1 101 ? -34.643 18.678 -15.336 1.00 31.78 365 ILE A C 1
ATOM 726 O O . ILE A 1 101 ? -35.757 18.632 -14.799 1.00 27.22 365 ILE A O 1
ATOM 731 N N . LEU A 1 102 ? -33.671 19.461 -14.901 1.00 33.55 366 LEU A N 1
ATOM 732 C CA . LEU A 1 102 ? -33.861 20.244 -13.692 1.00 32.96 366 LEU A CA 1
ATOM 733 C C . LEU A 1 102 ? -34.321 21.651 -13.988 1.00 28.80 366 LEU A C 1
ATOM 734 O O . LEU A 1 102 ? -33.909 22.277 -14.963 1.00 30.72 366 LEU A O 1
ATOM 739 N N . ARG A 1 103 ? -35.212 22.143 -13.158 1.00 29.11 367 ARG A N 1
ATOM 740 C CA . ARG A 1 103 ? -35.612 23.548 -13.245 1.00 29.90 367 ARG A CA 1
ATOM 741 C C . ARG A 1 103 ? -34.490 24.421 -12.709 1.00 30.59 367 ARG A C 1
ATOM 742 O O . ARG A 1 103 ? -34.288 25.515 -13.207 1.00 34.14 367 ARG A O 1
ATOM 750 N N . PHE A 1 104 ? -33.809 23.947 -11.665 1.00 29.67 368 PHE A N 1
ATOM 751 C CA . PHE A 1 104 ? -32.771 24.725 -10.965 1.00 29.23 368 PHE A CA 1
ATOM 752 C C . PHE A 1 104 ? -31.618 23.759 -10.725 1.00 31.42 368 PHE A C 1
ATOM 753 O O . PHE A 1 104 ? -31.817 22.534 -10.666 1.00 29.92 368 PHE A O 1
ATOM 761 N N . PRO A 1 105 ? -30.397 24.292 -10.643 1.00 29.83 369 PRO A N 1
ATOM 762 C CA . PRO A 1 105 ? -29.295 23.462 -10.320 1.00 31.32 369 PRO A CA 1
ATOM 763 C C . PRO A 1 105 ? -29.392 23.043 -8.882 1.00 32.66 369 PRO A C 1
ATOM 764 O O . PRO A 1 105 ? -30.014 23.740 -8.085 1.00 35.86 369 PRO A O 1
ATOM 768 N N . VAL A 1 106 ? -28.760 21.935 -8.551 1.00 35.64 370 VAL A N 1
ATOM 769 C CA . VAL A 1 106 ? -28.616 21.542 -7.153 1.00 39.90 370 VAL A CA 1
ATOM 770 C C . VAL A 1 106 ? -27.168 21.750 -6.705 1.00 37.45 370 VAL A C 1
ATOM 771 O O . VAL A 1 106 ? -26.320 20.909 -6.993 1.00 41.44 370 VAL A O 1
ATOM 775 N N . PRO A 1 107 ? -26.886 22.863 -5.992 1.00 43.55 371 PRO A N 1
ATOM 776 C CA . PRO A 1 107 ? -25.474 23.093 -5.651 1.00 45.56 371 PRO A CA 1
ATOM 777 C C . PRO A 1 107 ? -24.690 21.931 -5.079 1.00 54.00 371 PRO A C 1
ATOM 778 O O . PRO A 1 107 ? -23.477 21.906 -5.232 1.00 65.73 371 PRO A O 1
ATOM 782 N N . GLU A 1 108 ? -25.365 20.988 -4.431 1.00 76.55 372 GLU A N 1
ATOM 783 C CA . GLU A 1 108 ? -24.714 19.823 -3.799 1.00 88.23 372 GLU A CA 1
ATOM 784 C C . GLU A 1 108 ? -24.636 18.618 -4.743 1.00 99.25 372 GLU A C 1
ATOM 785 O O . GLU A 1 108 ? -24.130 17.568 -4.356 1.00 93.44 372 GLU A O 1
ATOM 791 N N . LEU A 1 109 ? -25.140 18.788 -5.973 1.00 110.06 373 LEU A N 1
ATOM 792 C CA . LEU A 1 109 ? -25.052 17.804 -7.059 1.00 96.24 373 LEU A CA 1
ATOM 793 C C . LEU A 1 109 ? -25.721 16.497 -6.675 1.00 83.49 373 LEU A C 1
ATOM 794 O O . LEU A 1 109 ? -26.563 15.993 -7.412 1.00 79.84 373 LEU A O 1
ATOM 799 N N . ALA B 1 7 ? -38.956 16.155 -33.452 1.00 87.21 271 ALA B N 1
ATOM 800 C CA . ALA B 1 7 ? -40.275 15.790 -34.059 1.00 86.77 271 ALA B CA 1
ATOM 801 C C . ALA B 1 7 ? -40.373 14.260 -34.019 1.00 86.75 271 ALA B C 1
ATOM 802 O O . ALA B 1 7 ? -39.349 13.543 -34.055 1.00 73.48 271 ALA B O 1
ATOM 804 N N . ALA B 1 8 ? -41.611 13.791 -33.875 1.00 88.83 272 ALA B N 1
ATOM 805 C CA . ALA B 1 8 ? -41.989 12.403 -34.087 1.00 94.61 272 ALA B CA 1
ATOM 806 C C . ALA B 1 8 ? -41.503 11.892 -35.460 1.00 86.59 272 ALA B C 1
ATOM 807 O O . ALA B 1 8 ? -40.959 10.789 -35.545 1.00 81.71 272 ALA B O 1
ATOM 809 N N . GLY B 1 9 ? -41.640 12.732 -36.502 1.00 82.21 273 GLY B N 1
ATOM 810 C CA . GLY B 1 9 ? -41.410 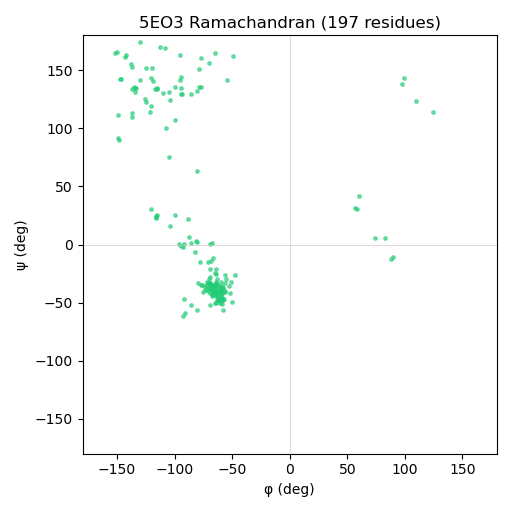12.318 -37.895 1.00 71.46 273 GLY B CA 1
ATOM 811 C C . GLY B 1 9 ? -40.000 11.795 -38.073 1.00 66.64 273 GLY B C 1
ATOM 812 O O . GLY B 1 9 ? -39.771 10.809 -38.762 1.00 59.39 273 GLY B O 1
ATOM 813 N N . GLU B 1 10 ? -39.055 12.479 -37.442 1.00 61.32 274 GLU B N 1
ATOM 814 C CA . GLU B 1 10 ? -37.677 12.056 -37.447 1.00 66.10 274 GLU B CA 1
ATOM 815 C C . GLU B 1 10 ? -37.534 10.691 -36.756 1.00 73.14 274 GLU B C 1
ATOM 816 O O . GLU B 1 10 ? -36.744 9.836 -37.190 1.00 66.19 274 GLU B O 1
ATOM 822 N N . VAL B 1 11 ? -38.249 10.505 -35.646 1.00 60.60 275 VAL B N 1
ATOM 823 C CA . VAL B 1 11 ? -38.041 9.291 -34.875 1.00 57.19 275 VAL B CA 1
ATOM 824 C C . VAL B 1 11 ? -38.741 8.159 -35.559 1.00 49.53 275 VAL B C 1
ATOM 825 O O . VAL B 1 11 ? -38.273 7.017 -35.509 1.00 51.60 275 VAL B O 1
ATOM 829 N N . LYS B 1 12 ? -39.873 8.467 -36.158 1.00 40.37 276 LYS B N 1
ATOM 830 C CA . LYS B 1 12 ? -40.581 7.501 -36.899 1.00 45.52 276 LYS B CA 1
ATOM 831 C C . LYS B 1 12 ? -39.679 6.903 -37.984 1.00 44.47 276 LYS B C 1
ATOM 832 O O . LYS B 1 12 ? -39.707 5.706 -38.228 1.00 39.02 276 LYS B O 1
ATOM 838 N N . ALA B 1 13 ? -38.881 7.736 -38.633 1.00 42.50 277 ALA B N 1
ATOM 839 C CA . ALA B 1 13 ? -38.010 7.241 -39.682 1.00 42.08 277 ALA B CA 1
ATOM 840 C C . ALA B 1 13 ? -36.980 6.278 -39.121 1.00 41.81 277 ALA B C 1
ATOM 841 O O . ALA B 1 13 ? -36.680 5.260 -39.740 1.00 45.15 277 ALA B O 1
ATOM 843 N N . LEU B 1 14 ? -36.402 6.616 -37.981 1.00 43.79 278 LEU B N 1
ATOM 844 C CA . LEU B 1 14 ? -35.395 5.745 -37.339 1.00 39.49 278 LEU B CA 1
ATOM 845 C C . LEU B 1 14 ? -36.037 4.452 -36.871 1.00 38.47 278 LEU B C 1
ATOM 846 O O . LEU B 1 14 ? -35.436 3.367 -36.925 1.00 36.26 278 LEU B O 1
ATOM 851 N N . ASP B 1 15 ? -37.253 4.584 -36.376 1.00 35.48 279 ASP B N 1
ATOM 852 C CA . ASP B 1 15 ? -37.999 3.420 -35.942 1.00 38.72 279 ASP B CA 1
ATOM 853 C C . ASP B 1 15 ? -38.154 2.498 -37.113 1.00 39.50 279 ASP B C 1
ATOM 854 O O . ASP B 1 15 ? -37.965 1.272 -36.949 1.00 39.10 279 ASP B O 1
ATOM 859 N N . ASP B 1 16 ? -38.507 3.088 -38.274 1.00 33.67 280 ASP B N 1
ATOM 860 C CA . ASP B 1 16 ? -38.691 2.346 -39.496 1.00 31.96 280 ASP B CA 1
ATOM 861 C C . ASP B 1 16 ? -37.386 1.712 -39.943 1.00 33.28 280 ASP B C 1
ATOM 862 O O . ASP B 1 16 ? -37.389 0.602 -40.503 1.00 34.28 280 ASP B O 1
ATOM 867 N N . PHE B 1 17 ? -36.272 2.383 -39.700 1.00 28.32 281 PHE B N 1
ATOM 868 C CA . PHE B 1 17 ? -35.000 1.765 -39.999 1.00 30.14 281 PHE B CA 1
ATOM 869 C C . PHE B 1 17 ? -34.791 0.496 -39.169 1.00 33.21 281 PHE B C 1
ATOM 870 O O . PHE B 1 17 ? -34.354 -0.525 -39.685 1.00 37.03 281 PHE B O 1
ATOM 878 N N . TYR B 1 18 ? -35.039 0.565 -37.876 1.00 34.52 282 TYR B N 1
ATOM 879 C CA . TYR B 1 18 ? -34.857 -0.611 -37.010 1.00 34.56 282 TYR B CA 1
ATOM 880 C C . TYR B 1 18 ? -35.900 -1.678 -37.310 1.00 30.77 282 TYR B C 1
ATOM 881 O O . TYR B 1 18 ? -35.613 -2.852 -37.247 1.00 27.37 282 TYR B O 1
ATOM 890 N N . LYS B 1 19 ? -37.088 -1.260 -37.695 1.00 32.43 283 LYS B N 1
ATOM 891 C CA . LYS B 1 19 ? -38.101 -2.216 -38.097 1.00 34.61 283 LYS B CA 1
ATOM 892 C C . LYS B 1 19 ? -37.639 -3.013 -39.311 1.00 35.28 283 LYS B C 1
ATOM 893 O O . LYS B 1 19 ? -37.802 -4.209 -39.364 1.00 40.93 283 LYS B O 1
ATOM 899 N N . MET B 1 20 ? -36.949 -2.334 -40.218 1.00 34.94 284 MET B N 1
ATOM 900 C CA . MET B 1 20 ? -36.491 -2.908 -41.441 1.00 33.97 284 MET B CA 1
ATOM 901 C C . MET B 1 20 ? -35.406 -3.926 -41.178 1.00 32.29 284 MET B C 1
ATOM 902 O O . MET B 1 20 ? -35.308 -4.936 -41.897 1.00 30.67 284 MET B O 1
ATOM 907 N N . LEU B 1 21 ? -34.554 -3.633 -40.223 1.00 35.94 285 LEU B N 1
ATOM 908 C CA . LEU B 1 21 ? -33.517 -4.622 -39.802 1.00 38.21 285 LEU B CA 1
ATOM 909 C C . LEU B 1 21 ? -34.139 -5.952 -39.366 1.00 35.40 285 LEU B C 1
ATOM 910 O O . LEU B 1 21 ? -33.534 -6.996 -39.516 1.00 42.51 285 LEU B O 1
ATOM 915 N N . GLN B 1 22 ? -35.372 -5.907 -38.917 1.00 31.87 286 GLN B N 1
ATOM 916 C CA . GLN B 1 22 ? -36.073 -7.110 -38.509 1.00 36.52 286 GLN B CA 1
ATOM 917 C C . GLN B 1 22 ? -36.846 -7.673 -39.705 1.00 33.99 286 GLN B C 1
ATOM 918 O O . GLN B 1 22 ? -36.732 -8.850 -40.041 1.00 34.63 286 GLN B O 1
ATOM 924 N N . HIS B 1 23 ? -37.558 -6.804 -40.406 1.00 27.78 287 HIS B N 1
ATOM 925 C CA . HIS B 1 23 ? -38.338 -7.222 -41.537 1.00 27.95 287 HIS B CA 1
ATOM 926 C C . HIS B 1 23 ? -37.558 -7.681 -42.772 1.00 29.35 287 HIS B C 1
ATOM 927 O O . HIS B 1 23 ? -37.866 -8.677 -43.380 1.00 28.15 287 HIS B O 1
ATOM 934 N N . GLU B 1 24 ? -36.628 -6.862 -43.236 1.00 31.90 288 GLU B N 1
ATOM 935 C CA . GLU B 1 24 ? -35.828 -7.232 -44.383 1.00 32.21 288 GLU B CA 1
ATOM 936 C C . GLU B 1 24 ? -34.440 -6.615 -44.228 1.00 33.36 288 GLU B C 1
ATOM 937 O O . GLU B 1 24 ? -34.196 -5.489 -44.682 1.00 32.48 288 GLU B O 1
ATOM 943 N N . PRO B 1 25 ? -33.523 -7.355 -43.597 1.00 31.64 289 PRO B N 1
ATOM 944 C CA . PRO B 1 25 ? -32.235 -6.760 -43.296 1.00 32.01 289 PRO B CA 1
ATOM 945 C C . PRO B 1 25 ? -31.482 -6.208 -44.505 1.00 31.67 289 PRO B C 1
ATOM 946 O O . PRO B 1 25 ? -30.819 -5.206 -44.383 1.00 34.10 289 PRO B O 1
ATOM 950 N N . ASP B 1 26 ? -31.623 -6.819 -45.673 1.00 32.42 290 ASP B N 1
ATOM 951 C CA . ASP B 1 26 ? -30.948 -6.349 -46.879 1.00 27.60 290 ASP B CA 1
ATOM 952 C C . ASP B 1 26 ? -31.481 -5.033 -47.412 1.00 30.98 290 ASP B C 1
ATOM 953 O O . ASP B 1 26 ? -31.012 -4.561 -48.441 1.00 31.38 290 ASP B O 1
ATOM 958 N N . ARG B 1 27 ? -32.481 -4.439 -46.756 1.00 3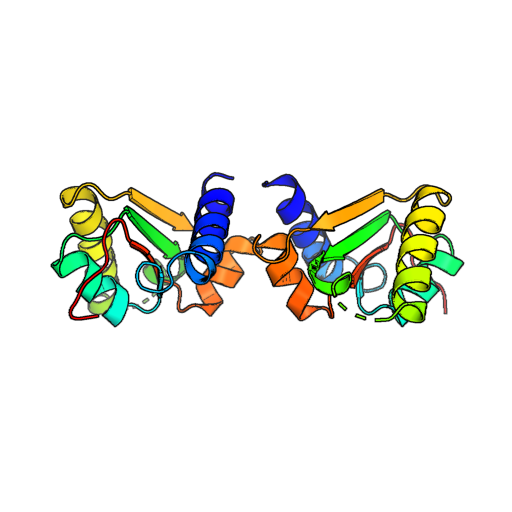0.40 291 ARG B N 1
ATOM 959 C CA . ARG B 1 27 ? -32.934 -3.110 -47.168 1.00 29.89 291 ARG B CA 1
ATOM 960 C C . ARG B 1 27 ? -32.676 -2.091 -46.050 1.00 30.27 291 ARG B C 1
ATOM 961 O O . ARG B 1 27 ? -33.325 -1.078 -45.989 1.00 29.59 291 ARG B O 1
ATOM 969 N N . ALA B 1 28 ? -31.726 -2.363 -45.188 1.00 31.31 292 ALA B N 1
ATOM 970 C CA . ALA B 1 28 ? -31.335 -1.401 -44.180 1.00 35.31 292 ALA B CA 1
ATOM 971 C C . ALA B 1 28 ? -29.826 -1.388 -44.086 1.00 34.19 292 ALA B C 1
ATOM 972 O O . ALA B 1 28 ? -29.240 -2.332 -43.618 1.00 33.01 292 ALA B O 1
ATOM 974 N N . PHE B 1 29 ? -29.205 -0.319 -44.543 1.00 36.19 293 PHE B N 1
ATOM 975 C CA . PHE B 1 29 ? -27.753 -0.222 -44.607 1.00 39.88 293 PHE B CA 1
ATOM 976 C C . PHE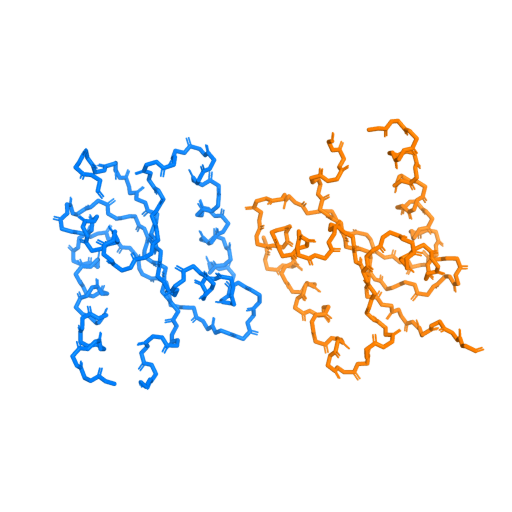 B 1 29 ? -27.278 0.959 -43.747 1.00 38.50 293 PHE B C 1
ATOM 977 O O . PHE B 1 29 ? -28.016 1.923 -43.582 1.00 35.48 293 PHE B O 1
ATOM 985 N N . TYR B 1 30 ? -26.064 0.896 -43.216 1.00 38.52 294 TYR B N 1
ATOM 986 C CA . TYR B 1 30 ? -25.440 2.091 -42.672 1.00 43.76 294 TYR B CA 1
ATOM 987 C C . TYR B 1 30 ? -23.974 2.110 -42.956 1.00 45.91 294 TYR B C 1
ATOM 988 O O . TYR B 1 30 ? -23.385 1.097 -43.245 1.00 40.75 294 TYR B O 1
ATOM 997 N N . GLY B 1 31 ? -23.368 3.281 -42.823 1.00 47.20 295 GLY B N 1
ATOM 998 C CA . GLY B 1 31 ? -22.024 3.465 -43.332 1.00 48.95 295 GLY B CA 1
ATOM 999 C C . GLY B 1 31 ? -22.104 4.146 -44.664 1.00 49.35 295 GLY B C 1
ATOM 1000 O O . GLY B 1 31 ? -22.993 3.878 -45.423 1.00 47.58 295 GLY B O 1
ATOM 1001 N N . LEU B 1 32 ? -21.159 5.035 -44.940 1.00 61.29 296 LEU B N 1
ATOM 1002 C CA . LEU B 1 32 ? -21.164 5.819 -46.178 1.00 56.73 296 LEU B CA 1
ATOM 1003 C C . LEU B 1 32 ? -20.889 4.989 -47.419 1.00 53.48 296 LEU B C 1
ATOM 1004 O O . LEU B 1 32 ? -21.466 5.237 -48.462 1.00 58.56 296 LEU B O 1
ATOM 1009 N N . LYS B 1 33 ? -20.007 4.013 -47.318 1.00 54.58 297 LYS B N 1
ATOM 1010 C CA . LYS B 1 33 ? -19.705 3.158 -48.453 1.00 58.76 297 LYS B CA 1
ATOM 1011 C C . LYS B 1 33 ? -20.870 2.284 -48.850 1.00 56.75 297 LYS B C 1
ATOM 1012 O O . LYS B 1 33 ? -21.138 2.121 -50.052 1.00 48.71 297 LYS B O 1
ATOM 1018 N N . GLN B 1 34 ? -21.549 1.702 -47.854 1.00 57.66 298 GLN B N 1
ATOM 1019 C CA . GLN B 1 34 ? -22.736 0.881 -48.124 1.00 56.21 298 GLN B CA 1
ATOM 1020 C C . GLN B 1 34 ? -23.849 1.711 -48.726 1.00 53.74 298 GLN B C 1
ATOM 1021 O O . GLN B 1 34 ? -24.506 1.315 -49.701 1.00 55.60 298 GLN B O 1
ATOM 1027 N N . VAL B 1 35 ? -24.030 2.890 -48.157 1.00 46.41 299 VAL B N 1
ATOM 1028 C CA . VAL B 1 35 ? -25.089 3.762 -48.567 1.00 45.41 299 VAL B CA 1
ATOM 1029 C C . VAL B 1 35 ? -24.798 4.285 -49.944 1.00 50.39 299 VAL B C 1
ATOM 1030 O O . VAL B 1 35 ? -25.703 4.572 -50.745 1.00 55.45 299 VAL B O 1
ATOM 1034 N N . GLU B 1 36 ? -23.528 4.368 -50.272 1.00 57.59 300 GLU B N 1
ATOM 1035 C CA . GLU B 1 36 ? -23.179 4.808 -51.615 1.00 57.58 300 GLU B CA 1
ATOM 1036 C C . GLU B 1 36 ? -23.406 3.753 -52.640 1.00 50.67 300 GLU B C 1
ATOM 1037 O O . GLU B 1 36 ? -23.909 4.043 -53.702 1.00 46.46 300 GLU B O 1
ATOM 1043 N N . LYS B 1 37 ? -23.052 2.529 -52.292 1.00 52.47 301 LYS B N 1
ATOM 1044 C CA . LYS B 1 37 ? -23.404 1.356 -53.088 1.00 51.46 301 LYS B CA 1
ATOM 1045 C C . LYS B 1 37 ? -24.900 1.374 -53.390 1.00 50.97 301 LYS B C 1
ATOM 1046 O O . LYS B 1 37 ? -25.316 1.197 -54.525 1.00 48.59 301 LYS B O 1
ATOM 1052 N N . ALA B 1 38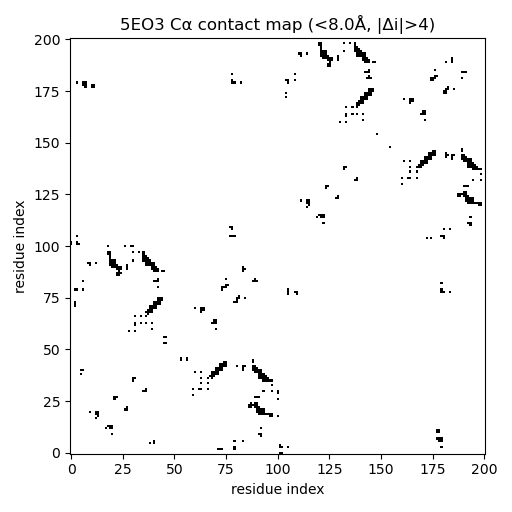 ? -25.714 1.583 -52.359 1.00 45.47 302 ALA B N 1
ATOM 1053 C CA . ALA B 1 38 ? -27.143 1.502 -52.532 1.00 47.73 302 ALA B CA 1
ATOM 1054 C C . ALA B 1 38 ? -27.672 2.609 -53.418 1.00 46.36 302 ALA B C 1
ATOM 1055 O O . ALA B 1 38 ? -28.561 2.379 -54.257 1.00 41.48 302 ALA B O 1
ATOM 1057 N N . ASN B 1 39 ? -27.111 3.805 -53.294 1.00 44.04 303 ASN B N 1
ATOM 1058 C CA . ASN B 1 39 ? -27.534 4.865 -54.234 1.00 46.84 303 ASN B CA 1
ATOM 1059 C C . ASN B 1 39 ? -27.096 4.667 -55.696 1.00 45.78 303 ASN B C 1
ATOM 1060 O O . ASN B 1 39 ? -27.812 5.035 -56.630 1.00 43.63 303 ASN B O 1
ATOM 1065 N N . GLU B 1 40 ? -25.931 4.072 -55.909 1.00 48.10 304 GLU B N 1
ATOM 1066 C CA . GLU B 1 40 ? -25.518 3.763 -57.277 1.00 56.22 304 GLU B CA 1
ATOM 1067 C C . GLU B 1 40 ? -26.539 2.846 -57.942 1.00 48.62 304 GLU B C 1
ATOM 1068 O O . GLU B 1 40 ? -26.806 2.977 -59.107 1.00 48.05 304 GLU B O 1
ATOM 1074 N N . ALA B 1 41 ? -27.127 1.935 -57.185 1.00 43.70 305 ALA B N 1
ATOM 1075 C CA . ALA B 1 41 ? -28.155 1.058 -57.728 1.00 38.63 305 ALA B CA 1
ATOM 1076 C C . ALA B 1 41 ? -29.478 1.772 -57.748 1.00 42.91 305 ALA B C 1
ATOM 1077 O O . ALA B 1 41 ? -30.503 1.147 -58.091 1.00 41.32 305 ALA B O 1
ATOM 1079 N N . MET B 1 42 ? -29.495 3.052 -57.345 1.00 39.70 306 MET B N 1
ATOM 1080 C CA . MET B 1 42 ? -30.730 3.790 -57.257 1.00 42.62 306 MET B CA 1
ATOM 1081 C C . MET B 1 42 ? -31.767 3.164 -56.325 1.00 42.54 306 MET B C 1
ATOM 1082 O O . MET B 1 42 ? -32.979 3.270 -56.586 1.00 38.55 306 MET B O 1
ATOM 1087 N N . ALA B 1 43 ? -31.312 2.476 -55.284 1.00 37.06 307 ALA B N 1
ATOM 1088 C CA . ALA B 1 43 ? -32.210 1.617 -54.468 1.00 39.91 307 ALA B CA 1
ATOM 1089 C C . ALA B 1 43 ? -32.808 2.264 -53.223 1.00 36.08 307 ALA B C 1
ATOM 1090 O O . ALA B 1 43 ? -33.627 1.659 -52.537 1.00 39.91 307 ALA B O 1
ATOM 1092 N N . ILE B 1 44 ? -32.452 3.510 -52.964 1.00 35.26 308 ILE B N 1
ATOM 1093 C CA . ILE B 1 44 ? -32.750 4.168 -51.695 1.00 31.19 308 ILE B CA 1
ATOM 1094 C C . ILE B 1 44 ? -34.171 4.669 -51.556 1.00 30.67 308 ILE B C 1
ATOM 1095 O O . ILE B 1 44 ? -34.729 5.258 -52.462 1.00 38.02 308 ILE B O 1
ATOM 1100 N N . ASP B 1 45 ? -34.755 4.408 -50.389 1.00 31.92 309 ASP B N 1
ATOM 1101 C CA . ASP B 1 45 ? -36.075 4.932 -49.997 1.00 34.23 309 ASP B CA 1
ATOM 1102 C C . ASP B 1 45 ? -35.836 6.218 -49.241 1.00 38.00 309 ASP B C 1
ATOM 1103 O O . ASP B 1 45 ? -36.232 7.277 -49.710 1.00 38.91 309 ASP B O 1
ATOM 1108 N N . THR B 1 46 ? -35.136 6.129 -48.116 1.00 40.28 310 THR B N 1
ATOM 1109 C CA . THR B 1 46 ? -34.781 7.295 -47.355 1.00 37.45 310 THR B CA 1
ATOM 1110 C C . THR B 1 46 ? -33.355 7.277 -46.935 1.00 37.87 310 THR B C 1
ATOM 1111 O O . THR B 1 46 ? -32.861 6.295 -46.392 1.00 38.29 310 THR B O 1
ATOM 1115 N N . LEU B 1 47 ? -32.678 8.400 -47.171 1.00 41.91 311 LEU B N 1
ATOM 1116 C CA . LEU B 1 47 ? -31.323 8.577 -46.686 1.00 41.32 311 LEU B CA 1
ATOM 1117 C C . LEU B 1 47 ? -31.440 9.291 -45.371 1.00 42.57 311 LEU B C 1
ATOM 1118 O O . LEU B 1 47 ? -32.223 10.229 -45.246 1.00 46.12 311 LEU B O 1
ATOM 1123 N N . LEU B 1 48 ? -30.697 8.822 -44.375 1.00 45.10 312 LEU B N 1
ATOM 1124 C CA . LEU B 1 48 ? -30.817 9.343 -43.027 1.00 44.43 312 LEU B CA 1
ATOM 1125 C C . LEU B 1 48 ? -29.465 9.888 -42.654 1.00 51.38 312 LEU B C 1
ATOM 1126 O O . LEU B 1 48 ? -28.507 9.100 -42.641 1.00 49.86 312 LEU B O 1
ATOM 1131 N N . ILE B 1 49 ? -29.362 11.194 -42.357 1.00 47.40 313 ILE B N 1
ATOM 1132 C CA . ILE B 1 49 ? -28.055 11.765 -41.965 1.00 55.78 313 ILE B CA 1
ATOM 1133 C C . ILE B 1 49 ? -28.074 12.604 -40.690 1.00 53.23 313 ILE B C 1
ATOM 1134 O O . ILE B 1 49 ? -29.027 13.373 -40.471 1.00 50.24 313 ILE B O 1
ATOM 1139 N N . SER B 1 50 ? -27.005 12.463 -39.888 1.00 51.10 314 SER B N 1
ATOM 1140 C CA . SER B 1 50 ? -26.787 13.369 -38.733 1.00 57.67 314 SER B CA 1
ATOM 1141 C C . SER B 1 50 ? -26.065 14.619 -39.176 1.00 60.27 314 SER B C 1
ATOM 1142 O O . SER B 1 50 ? -25.045 14.513 -39.856 1.00 65.88 314 SER B O 1
ATOM 1145 N N . ASP B 1 51 ? -26.562 15.808 -38.838 1.00 62.86 315 ASP B N 1
ATOM 1146 C CA . ASP B 1 51 ? -25.817 17.037 -39.247 1.00 62.27 315 ASP B CA 1
ATOM 1147 C C . ASP B 1 51 ? -24.454 17.180 -38.552 1.00 58.98 315 ASP B C 1
ATOM 1148 O O . ASP B 1 51 ? -23.642 17.987 -38.966 1.00 71.62 315 ASP B O 1
ATOM 1153 N N . GLU B 1 52 ? -24.201 16.369 -37.533 1.00 64.61 316 GLU B N 1
ATOM 1154 C CA . GLU B 1 52 ? -22.861 16.216 -36.969 1.00 72.05 316 GLU B CA 1
ATOM 1155 C C . GLU B 1 52 ? -21.804 15.921 -38.016 1.00 72.49 316 GLU B C 1
ATOM 1156 O O . GLU B 1 52 ? -20.675 16.331 -37.880 1.00 82.58 316 GLU B O 1
ATOM 1162 N N . LEU B 1 53 ? -22.168 15.221 -39.074 1.00 87.11 317 LEU B N 1
ATOM 1163 C CA . LEU B 1 53 ? -21.201 14.857 -40.113 1.00 87.03 317 LEU B CA 1
ATOM 1164 C C . LEU B 1 53 ? -20.720 16.023 -40.927 1.00 92.21 317 LEU B C 1
ATOM 1165 O O . LEU B 1 53 ? -19.666 15.949 -41.541 1.00 93.77 317 LEU B O 1
ATOM 1170 N N . PHE B 1 54 ? -21.476 17.104 -40.952 1.00 98.37 318 PHE B N 1
ATOM 1171 C CA . PHE B 1 54 ? -21.061 18.231 -41.765 1.00 99.81 318 PHE B CA 1
ATOM 1172 C C . PHE B 1 54 ? -20.125 19.184 -41.021 1.00 105.96 318 PHE B C 1
ATOM 1173 O O . PHE B 1 54 ? -19.803 20.236 -41.554 1.00 102.30 318 PHE B O 1
ATOM 1181 N N . ARG B 1 55 ? -19.700 18.825 -39.802 1.00 106.46 319 ARG B N 1
ATOM 1182 C CA . ARG B 1 55 ? -18.629 19.530 -39.083 1.00 100.94 319 ARG B CA 1
ATOM 1183 C C . ARG B 1 55 ? -17.327 18.729 -39.096 1.00 94.42 319 ARG B C 1
ATOM 1184 O O . ARG B 1 55 ? -16.240 19.298 -39.066 1.00 87.34 319 ARG B O 1
ATOM 1192 N N . ASP B 1 58 ? -13.940 18.244 -43.506 1.00 95.45 322 ASP B N 1
ATOM 1193 C CA . ASP B 1 58 ? -13.087 17.877 -44.629 1.00 106.73 322 ASP B CA 1
ATOM 1194 C C . ASP B 1 58 ? -13.779 18.258 -45.937 1.00 112.20 322 ASP B C 1
ATOM 1195 O O . ASP B 1 58 ? -14.899 17.842 -46.188 1.00 129.17 322 ASP B O 1
ATOM 1200 N N . VAL B 1 59 ? -13.109 19.059 -46.757 1.00 112.69 323 VAL B N 1
ATOM 1201 C CA . VAL B 1 59 ? -13.700 19.564 -48.013 1.00 119.11 323 VAL B CA 1
ATOM 1202 C C . VAL B 1 59 ? -14.096 18.401 -48.947 1.00 110.68 323 VAL B C 1
ATOM 1203 O O . VAL B 1 59 ? -15.205 18.371 -49.503 1.00 97.51 323 VAL B O 1
ATOM 1207 N N . ALA B 1 60 ? -13.180 17.451 -49.116 1.00 99.30 324 ALA B N 1
ATOM 1208 C CA . ALA B 1 60 ? -13.415 16.316 -50.002 1.00 106.63 324 ALA B CA 1
ATOM 1209 C C . ALA B 1 60 ? -14.640 15.518 -49.553 1.00 105.00 324 ALA B C 1
ATOM 1210 O O . ALA B 1 60 ? -15.528 15.192 -50.352 1.00 87.75 324 ALA B O 1
ATOM 1212 N N . THR B 1 61 ? -14.664 15.221 -48.259 1.00 98.17 325 THR B N 1
ATOM 1213 C CA . THR B 1 61 ? -15.728 14.449 -47.675 1.00 94.92 325 THR B CA 1
ATOM 1214 C C . THR B 1 61 ? -17.062 15.180 -47.781 1.00 93.23 325 THR B C 1
ATOM 1215 O O . THR B 1 61 ? -18.078 14.570 -48.069 1.00 94.28 325 THR B O 1
ATOM 1219 N N . ARG B 1 62 ? -17.057 16.483 -47.570 1.00 83.98 326 ARG B N 1
ATOM 1220 C CA . ARG B 1 62 ? -18.276 17.241 -47.643 1.00 89.23 326 ARG B CA 1
ATOM 1221 C C . ARG B 1 62 ? -18.827 17.210 -49.059 1.00 96.47 326 ARG B C 1
ATOM 1222 O O . ARG B 1 62 ? -20.034 17.136 -49.270 1.00 102.50 326 ARG B O 1
ATOM 1230 N N . SER B 1 63 ? -17.939 17.285 -50.036 1.00 100.09 327 SER B N 1
ATOM 1231 C CA . SER B 1 63 ? -18.382 17.283 -51.425 1.00 91.62 327 SER B CA 1
ATOM 1232 C C . SER B 1 63 ? -19.058 15.969 -51.738 1.00 79.92 327 SER B C 1
ATOM 1233 O O . SER B 1 63 ? -19.989 15.920 -52.532 1.00 77.51 327 SER B O 1
ATOM 1236 N N . ARG B 1 64 ? -18.560 14.901 -51.117 1.00 72.50 328 ARG B N 1
ATOM 1237 C CA . ARG B 1 64 ? -19.164 13.579 -51.254 1.00 72.78 328 ARG B CA 1
ATOM 1238 C C . ARG B 1 64 ? -20.598 13.596 -50.741 1.00 68.73 328 ARG B C 1
ATOM 1239 O O . ARG B 1 64 ? -21.506 13.132 -51.410 1.00 68.26 328 ARG B O 1
ATOM 1247 N N . TYR B 1 65 ? -20.771 14.151 -49.549 1.00 66.53 329 TYR B N 1
ATOM 1248 C CA . TYR B 1 65 ? -22.056 14.191 -48.916 1.00 65.53 329 TYR B CA 1
ATOM 1249 C C . TYR B 1 65 ? -23.095 14.984 -49.709 1.00 63.58 329 TYR B C 1
ATOM 1250 O O . TYR B 1 65 ? -24.229 14.521 -49.800 1.00 71.90 329 TYR B O 1
ATOM 1259 N N . VAL B 1 66 ? -22.738 16.133 -50.283 1.00 66.09 330 VAL B N 1
ATOM 1260 C CA . VAL B 1 66 ? -23.717 16.933 -51.074 1.00 65.95 330 VAL B CA 1
ATOM 1261 C C . VAL B 1 66 ? -24.063 16.196 -52.381 1.00 63.85 330 VAL B C 1
ATOM 1262 O O . VAL B 1 66 ? -25.184 16.280 -52.857 1.00 65.98 330 VAL B O 1
ATOM 1266 N N . ARG B 1 67 ? -23.097 15.485 -52.952 1.00 59.39 331 ARG B N 1
ATOM 1267 C CA . ARG B 1 67 ? -23.358 14.728 -54.157 1.00 69.20 331 ARG B CA 1
ATOM 1268 C C . ARG B 1 67 ? -24.379 13.655 -53.868 1.00 69.65 331 ARG B C 1
ATOM 1269 O O . ARG B 1 67 ? -25.352 13.480 -54.623 1.00 69.10 331 ARG B O 1
ATOM 1277 N N . LEU B 1 68 ? -24.137 12.945 -52.770 1.00 63.73 332 LEU B N 1
ATOM 1278 C CA . LEU B 1 68 ? -25.014 11.880 -52.324 1.00 56.00 332 LEU B CA 1
ATOM 1279 C C . LEU B 1 68 ? -26.433 12.398 -52.083 1.00 51.98 332 LEU B C 1
ATOM 1280 O O . LEU B 1 68 ? -27.418 11.831 -52.562 1.00 50.30 332 LEU B O 1
ATOM 1285 N N . VAL B 1 69 ? -26.542 13.504 -51.377 1.00 49.44 333 VAL B N 1
ATOM 1286 C CA . VAL B 1 69 ? -27.854 14.084 -51.100 1.00 50.57 333 VAL B CA 1
ATOM 1287 C C . VAL B 1 69 ? -28.612 14.431 -52.384 1.00 52.37 333 VAL B C 1
ATOM 1288 O O . VAL B 1 69 ? -29.795 14.129 -52.497 1.00 57.65 333 VAL B O 1
ATOM 1292 N N . ASP B 1 70 ? -27.930 15.071 -53.338 1.00 61.36 334 ASP B N 1
ATOM 1293 C CA . ASP B 1 70 ? -28.576 15.502 -54.599 1.00 61.14 334 ASP B CA 1
ATOM 1294 C C . ASP B 1 70 ? -28.891 14.325 -55.462 1.00 52.94 334 ASP B C 1
ATOM 1295 O O . ASP B 1 70 ? -29.960 14.254 -56.060 1.00 48.89 334 ASP B O 1
ATOM 1300 N N . SER B 1 71 ? -27.977 13.368 -55.493 1.00 44.06 335 SER B N 1
ATOM 1301 C CA . SER B 1 71 ? -28.188 12.186 -56.299 1.00 42.07 335 SER B CA 1
ATOM 1302 C C . SER B 1 71 ? -29.392 11.386 -55.784 1.00 45.78 335 SER B C 1
ATOM 1303 O O . SER B 1 71 ? -30.214 10.930 -56.572 1.00 47.64 335 SER B O 1
ATOM 1306 N N . VAL B 1 72 ? -29.493 11.211 -54.461 1.00 41.41 336 VAL B N 1
ATOM 1307 C CA . VAL B 1 72 ? -30.622 10.483 -53.872 1.00 44.84 336 VAL B CA 1
ATOM 1308 C C . VAL B 1 72 ? -31.937 11.136 -54.256 1.00 45.23 336 VAL B C 1
ATOM 1309 O O . VAL B 1 72 ? -32.920 10.449 -54.456 1.00 47.57 336 VAL B O 1
ATOM 1313 N N . LYS B 1 73 ? -31.989 12.453 -54.322 1.00 49.07 337 LYS B N 1
ATOM 1314 C CA . LYS B 1 73 ? -33.254 13.102 -54.696 1.00 57.45 337 LYS B CA 1
ATOM 1315 C C . LYS B 1 73 ? -33.551 12.892 -56.163 1.00 64.09 337 LYS B C 1
ATOM 1316 O O . LYS B 1 73 ? -34.715 12.786 -56.540 1.00 62.11 337 LYS B O 1
ATOM 1322 N N . GLU B 1 74 ? -32.487 12.824 -56.972 1.00 64.68 338 GLU B N 1
ATOM 1323 C CA . GLU B 1 74 ? -32.596 12.566 -58.413 1.00 64.74 338 GLU B CA 1
ATOM 1324 C C . GLU B 1 74 ? -33.114 11.189 -58.694 1.00 62.64 338 GLU B C 1
ATOM 1325 O O . GLU B 1 74 ? -33.904 10.993 -59.614 1.00 51.59 338 GLU B O 1
ATOM 1331 N N . ASN B 1 75 ? -32.648 10.228 -57.892 1.00 59.99 339 ASN B N 1
ATOM 1332 C CA . ASN B 1 75 ? -33.206 8.881 -57.889 1.00 51.83 339 ASN B CA 1
ATOM 1333 C C . ASN B 1 75 ? -34.387 9.218 -57.069 1.00 50.83 339 ASN B C 1
ATOM 1334 O O . ASN B 1 75 ? -34.332 10.212 -56.357 1.00 66.11 339 ASN B O 1
ATOM 1339 N N . ALA B 1 76 ? -35.507 8.562 -57.193 1.00 46.81 340 ALA B N 1
ATOM 1340 C CA . ALA B 1 76 ? -36.673 9.192 -56.529 1.00 43.13 340 ALA B CA 1
ATOM 1341 C C . ALA B 1 76 ? -36.678 8.878 -54.982 1.00 40.57 340 ALA B C 1
ATOM 1342 O O . ALA B 1 76 ? -37.621 8.261 -54.501 1.00 38.10 340 ALA B O 1
ATOM 1344 N N . GLY B 1 77 ? -35.656 9.336 -54.249 1.00 36.73 341 GLY B N 1
ATOM 1345 C CA . GLY B 1 77 ? -35.454 9.076 -52.824 1.00 42.64 341 GLY B CA 1
ATOM 1346 C C . GLY B 1 77 ? -35.704 10.323 -51.985 1.00 45.49 341 GLY B C 1
ATOM 1347 O O . GLY B 1 77 ? -35.876 11.414 -52.517 1.00 49.34 341 GLY B O 1
ATOM 1348 N N . THR B 1 78 ? -35.766 10.154 -50.661 1.00 47.10 342 THR B N 1
ATOM 1349 C CA . THR B 1 78 ? -35.974 11.245 -49.730 1.00 37.89 342 THR B CA 1
ATOM 1350 C C . THR B 1 78 ? -34.780 11.325 -48.833 1.00 44.05 342 THR B C 1
ATOM 1351 O O . THR B 1 78 ? -34.234 10.292 -48.466 1.00 42.87 342 THR B O 1
ATOM 1355 N N . VAL B 1 79 ? -34.357 12.558 -48.509 1.00 44.46 343 VAL B N 1
ATOM 1356 C CA . VAL B 1 79 ? -33.255 12.776 -47.591 1.00 44.66 343 VAL B CA 1
ATOM 1357 C C . VAL B 1 79 ? -33.728 13.479 -46.328 1.00 43.72 343 VAL B C 1
ATOM 1358 O O . VAL B 1 79 ? -34.495 14.402 -46.390 1.00 45.06 343 VAL B O 1
ATOM 1362 N N . ARG B 1 80 ? -33.288 12.992 -45.177 1.00 42.84 344 ARG B N 1
ATOM 1363 C CA . ARG B 1 80 ? -33.615 13.593 -43.926 1.00 38.44 344 ARG B CA 1
ATOM 1364 C C . ARG B 1 80 ? -32.302 13.865 -43.235 1.00 44.82 344 ARG B C 1
ATOM 1365 O O . ARG B 1 80 ? -31.444 12.943 -43.096 1.00 44.53 344 ARG B O 1
ATOM 1373 N N . ILE B 1 81 ? -32.115 15.136 -42.859 1.00 44.57 345 ILE B N 1
ATOM 1374 C CA . ILE B 1 81 ? -30.934 15.544 -42.069 1.00 49.66 345 ILE B CA 1
ATOM 1375 C C . ILE B 1 81 ? -31.349 15.913 -40.639 1.00 44.64 345 ILE B C 1
ATOM 1376 O O . ILE B 1 81 ? -32.346 16.623 -40.418 1.00 39.78 345 ILE B O 1
ATOM 1381 N N . PHE B 1 82 ? -30.647 15.358 -39.679 1.00 41.58 346 PHE B N 1
ATOM 1382 C CA . PHE B 1 82 ? -31.114 15.415 -38.291 1.00 45.73 346 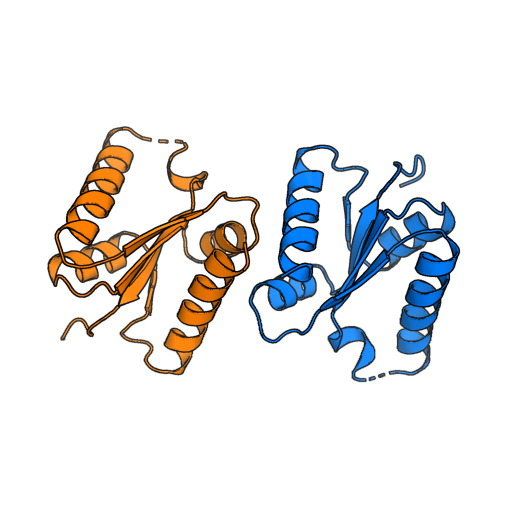PHE B CA 1
ATOM 1383 C C . PHE B 1 82 ? -30.161 16.178 -37.439 1.00 44.90 346 PHE B C 1
ATOM 1384 O O . PHE B 1 82 ? -28.947 15.908 -37.488 1.00 43.79 346 PHE B O 1
ATOM 1392 N N . SER B 1 83 ? -30.698 17.072 -36.615 1.00 45.68 347 SER B N 1
ATOM 1393 C CA . SER B 1 83 ? -29.880 17.686 -35.559 1.00 52.52 347 SER B CA 1
ATOM 1394 C C . SER B 1 83 ? -29.257 16.603 -34.736 1.00 47.68 347 SER B C 1
ATOM 1395 O O . SER B 1 83 ? -29.950 15.650 -34.452 1.00 53.53 347 SER B O 1
ATOM 1398 N N . SER B 1 84 ? -28.012 16.734 -34.293 1.00 49.07 348 SER B N 1
ATOM 1399 C CA . SER B 1 84 ? -27.396 15.618 -33.588 1.00 53.04 348 SER B CA 1
ATOM 1400 C C . SER B 1 84 ? -27.673 15.553 -32.109 1.00 52.60 348 SER B C 1
ATOM 1401 O O . SER B 1 84 ? -27.156 14.682 -31.433 1.00 65.92 348 SER B O 1
ATOM 1404 N N . LEU B 1 85 ? -28.461 16.469 -31.586 1.00 50.42 349 LEU B N 1
ATOM 1405 C CA . LEU B 1 85 ? -28.923 16.344 -30.222 1.00 53.75 349 LEU B CA 1
ATOM 1406 C C . LEU B 1 85 ? -30.422 16.192 -30.138 1.00 52.68 349 LEU B C 1
ATOM 1407 O O . LEU B 1 85 ? -31.051 16.469 -29.078 1.00 43.22 349 LEU B O 1
ATOM 1412 N N . HIS B 1 86 ? -30.998 15.705 -31.237 1.00 51.05 350 HIS B N 1
ATOM 1413 C CA . HIS B 1 86 ? -32.342 15.148 -31.166 1.00 47.60 350 HIS B CA 1
ATOM 1414 C C . HIS B 1 86 ? -32.105 13.667 -30.987 1.00 45.67 350 HIS B C 1
ATOM 1415 O O . HIS B 1 86 ? -30.973 13.196 -31.200 1.00 46.95 350 HIS B O 1
ATOM 1422 N N . VAL B 1 87 ? -33.129 12.934 -30.557 1.00 42.08 351 VAL B N 1
ATOM 1423 C CA . VAL B 1 87 ? -32.961 11.482 -30.437 1.00 46.64 351 VAL B CA 1
ATOM 1424 C C . VAL B 1 87 ? -32.622 10.815 -31.785 1.00 45.58 351 VAL B C 1
ATOM 1425 O O . VAL B 1 87 ? -31.812 9.874 -31.819 1.00 37.88 351 VAL B O 1
ATOM 1429 N N . SER B 1 88 ? -33.219 11.331 -32.867 1.00 43.85 352 SER B N 1
ATOM 1430 C CA . SER B 1 88 ? -33.002 10.827 -34.203 1.00 45.84 352 SER B CA 1
ATOM 1431 C C . SER B 1 88 ? -31.552 10.945 -34.581 1.00 46.84 352 SER B C 1
ATOM 1432 O O . SER B 1 88 ? -30.963 9.976 -34.986 1.00 55.28 352 SER B O 1
ATOM 1435 N N . GLY B 1 89 ? -30.939 12.111 -34.406 1.00 49.11 353 GLY B N 1
ATOM 1436 C CA . GLY B 1 89 ? -29.479 12.245 -34.639 1.00 42.35 353 GLY B CA 1
ATOM 1437 C C . GLY B 1 89 ? -28.617 11.451 -33.663 1.00 43.46 353 GLY B C 1
ATOM 1438 O O . GLY B 1 89 ? -27.561 10.902 -34.031 1.00 40.34 353 GLY B O 1
ATOM 1439 N N . GLU B 1 90 ? -29.041 11.373 -32.404 1.00 44.15 354 GLU B N 1
ATOM 1440 C CA . GLU B 1 90 ? -28.265 10.610 -31.408 1.00 47.07 354 GLU B CA 1
ATOM 1441 C C . GLU B 1 90 ? -28.226 9.128 -31.746 1.00 43.36 354 GLU B C 1
ATOM 1442 O O . GLU B 1 90 ? -27.236 8.438 -31.517 1.00 34.95 354 GLU B O 1
ATOM 1448 N N . GLN B 1 91 ? -29.317 8.652 -32.311 1.00 43.88 355 GLN B N 1
ATOM 1449 C CA . GLN B 1 91 ? -29.400 7.273 -32.696 1.00 46.13 355 GLN B CA 1
ATOM 1450 C C . GLN B 1 91 ? -28.540 6.987 -33.882 1.00 43.99 355 GLN B C 1
ATOM 1451 O O . GLN B 1 91 ? -27.954 5.936 -33.984 1.00 47.93 355 GLN B O 1
ATOM 1457 N N . LEU B 1 92 ? -28.513 7.927 -34.805 1.00 41.64 356 LEU B N 1
ATOM 1458 C CA . LEU B 1 92 ? -27.701 7.852 -36.008 1.00 42.15 356 LEU B CA 1
ATOM 1459 C C . LEU B 1 92 ? -26.200 7.862 -35.721 1.00 47.06 356 LEU B C 1
ATOM 1460 O O . LEU B 1 92 ? -25.426 7.298 -36.495 1.00 47.94 356 LEU B O 1
ATOM 1465 N N . SER B 1 93 ? -25.793 8.417 -34.569 1.00 54.17 357 SER B N 1
ATOM 1466 C CA . SER B 1 93 ? -24.391 8.301 -34.088 1.00 56.66 357 SER B CA 1
ATOM 1467 C C . SER B 1 93 ? -23.988 6.867 -33.779 1.00 53.23 357 SER B C 1
ATOM 1468 O O . SER B 1 93 ? -22.816 6.545 -33.822 1.00 58.85 357 SER B O 1
ATOM 1471 N N . GLN B 1 94 ? -24.932 5.978 -33.553 1.00 53.58 358 GLN B N 1
ATOM 1472 C CA . GLN B 1 94 ? -24.568 4.556 -33.419 1.00 56.47 358 GLN B CA 1
ATOM 1473 C C . GLN B 1 94 ? -24.412 3.869 -34.774 1.00 57.22 358 GLN B C 1
ATOM 1474 O O . GLN B 1 94 ? -24.072 2.703 -34.810 1.00 51.32 358 GLN B O 1
ATOM 1480 N N . LEU B 1 95 ? -24.729 4.552 -35.870 1.00 53.31 359 LEU B N 1
ATOM 1481 C CA . LEU B 1 95 ? -24.619 3.947 -37.192 1.00 51.76 359 LEU B CA 1
ATOM 1482 C C . LEU B 1 95 ? -23.657 4.720 -38.087 1.00 53.28 359 LEU B C 1
ATOM 1483 O O . LEU B 1 95 ? -23.840 4.769 -39.303 1.00 52.90 359 LEU B O 1
ATOM 1488 N N . THR B 1 96 ? -22.654 5.347 -37.468 1.00 52.51 360 THR B N 1
ATOM 1489 C CA . THR B 1 96 ? -21.619 6.122 -38.161 1.00 45.80 360 THR B CA 1
ATOM 1490 C C . THR B 1 96 ? -22.152 7.459 -38.652 1.00 42.92 360 THR B C 1
ATOM 1491 O O . THR B 1 96 ? -21.478 8.146 -39.343 1.00 49.67 360 THR B O 1
ATOM 1495 N N . GLY B 1 97 ? -23.387 7.824 -38.332 1.00 45.07 361 GLY B N 1
ATOM 1496 C CA . GLY B 1 97 ? -24.019 9.066 -38.870 1.00 41.43 361 GLY B CA 1
ATOM 1497 C C . GLY B 1 97 ? -24.769 9.014 -40.200 1.00 42.31 361 GLY B C 1
ATOM 1498 O O . GLY B 1 97 ? -25.473 9.968 -40.544 1.00 43.53 361 GLY B O 1
ATOM 1499 N N . VAL B 1 98 ? -24.628 7.937 -40.969 1.00 45.39 362 VAL B N 1
ATOM 1500 C CA . VAL B 1 98 ? -25.378 7.803 -42.236 1.00 48.19 362 VAL B CA 1
ATOM 1501 C C . VAL B 1 98 ? -25.956 6.424 -42.330 1.00 42.53 362 VAL B C 1
ATOM 1502 O O . VAL B 1 98 ? -25.271 5.426 -42.110 1.00 49.23 362 VAL B O 1
ATOM 1506 N N . ALA B 1 99 ? -27.202 6.367 -42.716 1.00 43.66 363 ALA B N 1
ATOM 1507 C CA . ALA B 1 99 ? -27.896 5.094 -42.883 1.00 40.47 363 ALA B CA 1
ATOM 1508 C C . ALA B 1 99 ? -28.962 5.291 -43.929 1.00 37.16 363 ALA B C 1
ATOM 1509 O O . ALA B 1 99 ? -29.301 6.439 -44.307 1.00 38.96 363 ALA B O 1
ATOM 1511 N N . ALA B 1 100 ? -29.480 4.191 -44.438 1.00 37.24 364 ALA B N 1
ATOM 1512 C CA . ALA B 1 100 ? -30.526 4.290 -45.452 1.00 37.14 364 ALA B CA 1
ATOM 1513 C C . ALA B 1 100 ? -31.468 3.172 -45.305 1.00 36.06 364 ALA B C 1
ATOM 1514 O O . ALA B 1 100 ? -31.092 2.039 -44.971 1.00 36.13 364 ALA B O 1
ATOM 1516 N N . ILE B 1 101 ? -32.713 3.503 -45.535 1.00 35.29 365 ILE B N 1
ATOM 1517 C CA . ILE B 1 101 ? -33.720 2.508 -45.745 1.00 35.39 365 ILE B CA 1
ATOM 1518 C C . ILE B 1 101 ? -33.797 2.345 -47.255 1.00 36.01 365 ILE B C 1
ATOM 1519 O O . ILE B 1 101 ? -33.931 3.340 -48.005 1.00 31.80 365 ILE B O 1
ATOM 1524 N N . LEU B 1 102 ? -33.733 1.104 -47.717 1.00 35.98 366 LEU B N 1
ATOM 1525 C CA . LEU B 1 102 ? -33.744 0.865 -49.151 1.00 32.44 366 LEU B CA 1
ATOM 1526 C C . LEU B 1 102 ? -35.149 0.584 -49.628 1.00 34.71 366 LEU B C 1
ATOM 1527 O O . LEU B 1 102 ? -35.954 -0.085 -48.948 1.00 34.02 366 LEU B O 1
ATOM 1532 N N . A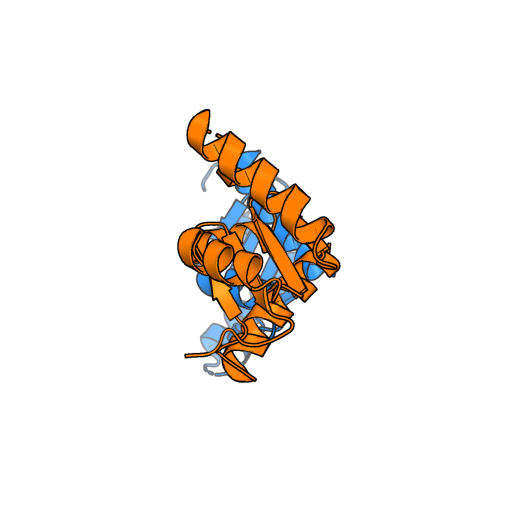RG B 1 103 ? -35.439 1.072 -50.838 1.00 34.44 367 ARG B N 1
ATOM 1533 C CA . ARG B 1 103 ? -36.685 0.706 -51.511 1.00 34.46 367 ARG B CA 1
ATOM 1534 C C . ARG B 1 103 ? -36.600 -0.694 -52.090 1.00 31.32 367 ARG B C 1
ATOM 1535 O O . ARG B 1 103 ? -37.584 -1.406 -52.077 1.00 27.82 367 ARG B O 1
ATOM 1543 N N . PHE B 1 104 ? -35.412 -1.071 -52.564 1.00 29.86 368 PHE B N 1
ATOM 1544 C CA . PHE B 1 104 ? -35.168 -2.358 -53.227 1.00 30.44 368 PHE B CA 1
ATOM 1545 C C . PHE B 1 104 ? -33.842 -2.887 -52.705 1.00 31.67 368 PHE B C 1
ATOM 1546 O O . PHE B 1 104 ? -33.017 -2.127 -52.202 1.00 29.48 368 PHE B O 1
ATOM 1554 N N . PRO B 1 105 ? -33.651 -4.204 -52.753 1.00 28.68 369 PRO B N 1
ATOM 1555 C CA . PRO B 1 105 ? -32.413 -4.730 -52.295 1.00 30.77 369 PRO B CA 1
ATOM 1556 C C . PRO B 1 105 ? -31.379 -4.473 -53.362 1.00 34.53 369 PRO B C 1
ATOM 1557 O O . PRO B 1 105 ? -31.745 -4.222 -54.515 1.00 35.30 369 PRO B O 1
ATOM 1561 N N . VAL B 1 106 ? -30.121 -4.528 -52.964 1.00 32.92 370 VAL B N 1
ATOM 1562 C CA . VAL B 1 106 ? -29.018 -4.488 -53.885 1.00 38.61 370 VAL B CA 1
ATOM 1563 C C . VAL B 1 106 ? -28.544 -5.906 -54.081 1.00 41.19 370 VAL B C 1
ATOM 1564 O O . VAL B 1 106 ? -27.933 -6.502 -53.146 1.00 42.27 370 VAL B O 1
ATOM 1568 N N . PRO B 1 107 ? -28.841 -6.458 -55.279 1.00 44.57 371 PRO B N 1
ATOM 1569 C CA . PRO B 1 107 ? -28.478 -7.810 -55.641 1.00 46.13 371 PRO B CA 1
ATOM 1570 C C . PRO B 1 107 ? -27.066 -8.199 -55.400 1.00 55.62 371 PRO B C 1
ATOM 1571 O O . PRO B 1 107 ? -26.159 -7.363 -55.250 1.00 55.79 371 PRO B O 1
ATOM 1575 N N . GLU B 1 108 ? -26.904 -9.516 -55.400 1.00 74.12 372 GLU B N 1
ATOM 1576 C CA . GLU B 1 108 ? -25.623 -10.182 -55.236 1.00 81.75 372 GLU B CA 1
ATOM 1577 C C . GLU B 1 108 ? -25.357 -11.143 -56.415 1.00 83.61 372 GLU B C 1
ATOM 1578 O O . GLU B 1 108 ? -25.475 -10.781 -57.599 1.00 73.20 372 GLU B O 1
#

Radius of gyration: 19.77 Å; Cα contacts (8 Å, |Δi|>4): 355; chains: 2; bounding box: 33×35×56 Å

Foldseek 3Di:
DVLQVVLVVLVVCCVVPVLQKWFDPVVLVVCLVVLFFAEKEFECVQCPDDVVSNVSVVCSQVSNVVSVHYYDYDYCPDPSNVVCVVSVGIMTGTNDGDVVD/DVVLVVVVVVLVVCCVVPVLQKFFDPVVLVLQLVVLFFAEKEFECVVVVDPVVVVSVVCSQVSNVVSVYYYDYDHCPDVSNVVCVVRVGIMTGTNDGDDD

GO terms:
  GO:0022626 cytosolic ribosome (C, IDA)
  GO:0170011 stalled ribosome sensor activity (F, IDA)
  GO:0043022 ribosome binding (F, IDA)
  GO:1990533 Dom34-Hbs1 complex (C, IDA)
  GO:0032790 ribosome disassembly (P, IDA)
  GO:0072344 rescue of stalled cytosolic ribosome (P, IDA)
  GO:0070966 nuclear-transcribed mRNA catabolic process, no-go decay (P, IDA)
  GO:0005829 cytosol (C, TAS)
  GO:0005515 protein binding (F, IPI)

Nearest PDB structures (foldseek):
  5eo3-assembly3_A  TM=1.010E+00  e=1.251E-21  Homo sapiens
  5eo3-assembly3_B  TM=9.912E-01  e=2.074E-18  Homo sapiens
  1x52-assembly1_A  TM=9.459E-01  e=1.550E-16  Homo sapiens
  2vgm-assembly1_A  TM=9.500E-01  e=5.276E-11  Saccharomyces cerevisiae S288C
  3obw-assembly1_A-2  TM=9.606E-01  e=1.226E-07  Saccharolobus solfataricus

Sequence (201 aa):
AGEVKALDDFYKMLQHEPDRAFYGLKQVEKANEAMAIDTLLISDELFRHDVATRSRYVRLVDSVKENAGTVRIFSSLHVSGEQLSQLTGVAAILRFPVPELAAGEVKALDDFYKMLQHEPDRAFYGLKQVEKANEAMAIDTLLISDELFRDVATRSRYVRLVDSVKENAGTVRIFSSLHVSGEQLSQLTGVAAILRFPVPE

Organism: Homo sapiens (NCBI:txid9606)

InterPro domains:
  IPR004405 Pelota [PTHR10853] (1-378)
  IPR004405 Pelota [TIGR00111] (5-370)
  IPR005140 eRF1/Pelota-like, N-terminal domain [SM01194] (1-130)
  IPR005141 eRF1 domain 2 [PF03464] (136-268)
  IPR005142 eRF1 domain 3 [PF03465] (272-370)
  IPR029064 Ribosomal protein eL30-like superfamily [G3DSA:3.30.1330.30] (268-385)
  IPR029064 Ribosomal protein eL30-like superfamily [SSF55315] (262-370)
  IPR038069 Pelota/DOM34, N-terminal domain [G3DSA:2.30.30.870] (1-132)
  IPR038069 Pelota/DOM34, N-terminal domain [SSF159065] (1-130)
  IPR042226 eRF1, domain 2 superfamily [G3DSA:3.30.420.60] (136-267)
  IPR058547 Pelota, N-terminal domain [PF26356] (1-129)

Secondary structure (DSSP, 8-state):
-HHHHHHHHHHHHHHH-GGGEEESHHHHHHHHHTT-EEEEEEEGGGGT--HHHHHHHHHHHHHHHHTT-EEEEE-SSSHHHHHHHHTTTEEEEESS--TT-/-HHHHHHHHHHHHHHHH-GGGEEESHHHHHHHHHTT-EEEEEEEGGGG--HHHHHHHHHHHHHHHHTT-EEEEE-TTSHHHHHHGGGTTEEEEESS----